Protein AF-A0A5C6M3P4-F1 (afdb_monomer)

Foldseek 3Di:
DDPVVVVVVVVVVVVVVVVPPDQFDDDPPQVVVVVCVVQVPWDADSNRWIRRPPKIWFKWAFPDFDPDDFDWPDADPQGWTATPRLIITHIQDPLEGDALVVDPPVNSVSLLRTAGRPPDPRPVPRAYAPNSPVRCPPPPHHHDDDVDPDVVNVVVVVVVVVCVVWPKAWAWDADPLQRDIAIEIEGDDDDDDDDDPDFDWDADDDDDDDDHDYDPDPPPDAWDWDAPFQQQWIKTFHPVQDPPPDSPDHDDDDDRDYGYTTITTQDGVVVVVDDFGFPEKDADPVQQWIWTQGQVQRWIWIAGRPVRHTPDIGHDPPVQHQWYFDDPDPPDDDDRDTDRPPPPPD

Mean predicted aligned error: 19.41 Å

Secondary structure (DSSP, 8-state):
--HHHHHHHHHHHHHHHHT---------HHHHHHHHHH-TT-EE-TTSPEEETTEEEEEEEESS--SS---EEEE-TTS-EEETTS-EEEE-BTTBPPPGGGS-HHHHHHHHTEEE-TT--PPTT-EEEGGGHHHHTTS-PEEE------HHHHHHHHHHHHHHS--EEEEEEEETTTTEEEEEEEE---S---S--------------S-BPP-----SSS-EEEEEGGGTEEEEE-TTTS----TTS---S-----EEPP-EEEEEGGGGT--S-EEEEEE-TTSSEEEEEETTTTEEEEEETTT--EEEEEEPPGGGTTEEEE---SS-----EEEEGGG---

Structure (mmCIF, N/CA/C/O backbone):
data_AF-A0A5C6M3P4-F1
#
_entry.id   AF-A0A5C6M3P4-F1
#
loop_
_atom_site.group_PDB
_atom_site.id
_atom_site.type_symbol
_atom_site.label_atom_id
_atom_site.label_alt_id
_atom_site.label_comp_id
_atom_site.label_asym_id
_atom_site.label_entity_id
_atom_site.label_seq_id
_atom_site.pdbx_PDB_ins_code
_atom_site.Cartn_x
_atom_site.Cartn_y
_atom_site.Cartn_z
_atom_site.occupancy
_atom_site.B_iso_or_equiv
_atom_site.auth_seq_id
_atom_site.auth_comp_id
_atom_site.auth_asym_id
_atom_site.auth_atom_id
_atom_site.pdbx_PDB_model_num
ATOM 1 N N . MET A 1 1 ? 10.748 25.931 -64.427 1.00 63.31 1 MET A N 1
ATOM 2 C CA . MET A 1 1 ? 11.176 24.718 -63.691 1.00 63.31 1 MET A CA 1
ATOM 3 C C . MET A 1 1 ? 10.213 23.585 -64.039 1.00 63.31 1 MET A C 1
ATOM 5 O O . MET A 1 1 ? 9.013 23.816 -63.977 1.00 63.31 1 MET A O 1
ATOM 9 N N . LYS A 1 2 ? 10.687 22.420 -64.508 1.00 86.62 2 LYS A N 1
ATOM 10 C CA . LYS A 1 2 ? 9.783 21.350 -64.974 1.00 86.62 2 LYS A CA 1
ATOM 11 C C . LYS A 1 2 ? 9.086 20.672 -63.774 1.00 86.62 2 LYS A C 1
ATOM 13 O O . LYS A 1 2 ? 9.754 20.413 -62.775 1.00 86.62 2 LYS A O 1
ATOM 18 N N . PRO A 1 3 ? 7.787 20.334 -63.862 1.00 82.69 3 PRO A N 1
ATOM 19 C CA . PRO A 1 3 ? 7.001 19.821 -62.731 1.00 82.69 3 PRO A CA 1
ATOM 20 C C . PRO A 1 3 ? 7.521 18.498 -62.140 1.00 82.69 3 PRO A C 1
ATOM 22 O O . PRO A 1 3 ? 7.290 18.217 -60.966 1.00 82.69 3 PRO A O 1
ATOM 25 N N . TRP A 1 4 ? 8.273 17.702 -62.908 1.00 90.19 4 TRP A N 1
ATOM 26 C CA . TRP A 1 4 ? 8.892 16.469 -62.409 1.00 90.19 4 TRP A CA 1
ATOM 27 C C . TRP A 1 4 ? 10.025 16.725 -61.400 1.00 90.19 4 TRP A C 1
ATOM 29 O O . TRP A 1 4 ? 10.209 15.933 -60.480 1.00 90.19 4 TRP A O 1
ATOM 39 N N . PHE A 1 5 ? 10.729 17.855 -61.510 1.00 91.50 5 PHE A N 1
ATOM 40 C CA . PHE A 1 5 ? 11.826 18.206 -60.606 1.00 91.50 5 PHE A CA 1
ATOM 41 C C . PHE A 1 5 ? 11.317 18.542 -59.196 1.00 91.50 5 PHE A C 1
ATOM 43 O O . PHE A 1 5 ? 11.889 18.099 -58.205 1.00 91.50 5 PHE A O 1
ATOM 50 N N . LEU A 1 6 ? 10.184 19.250 -59.099 1.00 89.62 6 LEU A N 1
ATOM 51 C CA . LEU A 1 6 ? 9.560 19.590 -57.815 1.00 89.62 6 LEU A CA 1
ATOM 52 C C . LEU A 1 6 ? 9.063 18.340 -57.071 1.00 89.62 6 LEU A C 1
ATOM 54 O O . LEU A 1 6 ? 9.226 18.237 -55.858 1.00 89.62 6 LEU A O 1
ATOM 58 N N . ARG A 1 7 ? 8.504 17.364 -57.799 1.00 87.75 7 ARG A N 1
ATOM 59 C CA . ARG A 1 7 ? 8.062 16.081 -57.226 1.00 87.75 7 ARG A CA 1
ATOM 60 C C . ARG A 1 7 ? 9.235 15.253 -56.707 1.00 87.75 7 ARG A C 1
ATOM 62 O O . ARG A 1 7 ? 9.137 14.682 -55.628 1.00 87.75 7 ARG A O 1
ATOM 69 N N . PHE A 1 8 ? 10.347 15.231 -57.439 1.00 90.12 8 PHE A N 1
ATOM 70 C CA . PHE A 1 8 ? 11.562 14.538 -57.012 1.00 90.12 8 PHE A CA 1
ATOM 71 C C . PHE A 1 8 ? 12.175 15.178 -55.754 1.00 90.12 8 PHE A C 1
ATOM 73 O O . PHE A 1 8 ? 12.538 14.471 -54.816 1.00 90.12 8 PHE A O 1
ATOM 80 N N . LEU A 1 9 ? 12.202 16.514 -55.686 1.00 89.25 9 LEU A N 1
ATOM 81 C CA . LEU A 1 9 ? 12.673 17.253 -54.511 1.00 89.25 9 LEU A CA 1
ATOM 82 C C . LEU A 1 9 ? 11.799 16.986 -53.269 1.00 89.25 9 LEU A C 1
ATOM 84 O O . LEU A 1 9 ? 12.328 16.743 -52.185 1.00 89.25 9 LEU A O 1
ATOM 88 N N . LEU A 1 10 ? 10.470 16.977 -53.430 1.00 88.12 10 LEU A N 1
ATOM 89 C CA . LEU A 1 10 ? 9.523 16.639 -52.360 1.00 88.12 10 LEU A CA 1
ATOM 90 C C . LEU A 1 10 ? 9.702 15.201 -51.865 1.00 88.12 10 LEU A C 1
ATOM 92 O O . LEU A 1 10 ? 9.665 14.966 -50.661 1.00 88.12 10 LEU A O 1
ATOM 96 N N . LEU A 1 11 ? 9.955 14.250 -52.767 1.00 86.44 11 LEU A N 1
ATOM 97 C CA . LEU A 1 11 ? 10.193 12.857 -52.396 1.00 86.44 11 LEU A CA 1
ATOM 98 C C . LEU A 1 11 ? 11.468 12.717 -51.547 1.00 86.44 11 LEU A C 1
ATOM 100 O O . LEU A 1 11 ? 11.441 12.071 -50.505 1.00 86.44 11 LEU A O 1
ATOM 104 N N . ILE A 1 12 ? 12.561 13.388 -51.930 1.00 82.75 12 ILE A N 1
ATOM 105 C CA . ILE A 1 12 ? 13.809 13.408 -51.145 1.00 82.75 12 ILE A CA 1
ATOM 106 C C . ILE A 1 12 ? 13.592 14.050 -49.766 1.00 82.75 12 ILE A C 1
ATOM 108 O O . ILE A 1 12 ? 14.126 13.555 -48.774 1.00 82.75 12 ILE A O 1
ATOM 112 N N . LEU A 1 13 ? 12.792 15.118 -49.679 1.00 81.56 13 LEU A N 1
ATOM 113 C CA . LEU A 1 13 ? 12.436 15.759 -48.407 1.00 81.56 13 LEU A CA 1
ATOM 114 C C . LEU A 1 13 ? 11.620 14.832 -47.498 1.00 81.56 13 LEU A C 1
ATOM 116 O O . LEU A 1 13 ? 11.929 14.736 -46.313 1.00 81.56 13 LEU A O 1
ATOM 120 N N . VAL A 1 14 ? 10.646 14.096 -48.045 1.00 79.38 14 VAL A N 1
ATOM 121 C CA . VAL A 1 14 ? 9.875 13.092 -47.292 1.00 79.38 14 VAL A CA 1
ATOM 122 C C . VAL A 1 14 ? 10.784 11.960 -46.805 1.00 79.38 14 VAL A C 1
ATOM 124 O O . VAL A 1 14 ? 10.703 11.583 -45.639 1.00 79.38 14 VAL A O 1
ATOM 127 N N . PHE A 1 15 ? 11.715 11.476 -47.634 1.00 71.31 15 PHE A N 1
ATOM 128 C CA . PHE A 1 15 ? 12.683 10.454 -47.220 1.00 71.31 15 PHE A CA 1
ATOM 129 C C . PHE A 1 15 ? 13.669 10.956 -46.154 1.00 71.31 15 PHE A C 1
ATOM 131 O O . PHE A 1 15 ? 14.000 10.203 -45.240 1.00 71.31 15 PHE A O 1
ATOM 138 N N . LYS A 1 16 ? 14.106 12.223 -46.208 1.00 69.75 16 LYS A N 1
ATOM 139 C CA . LYS A 1 16 ? 14.951 12.807 -45.153 1.00 69.75 16 LYS A 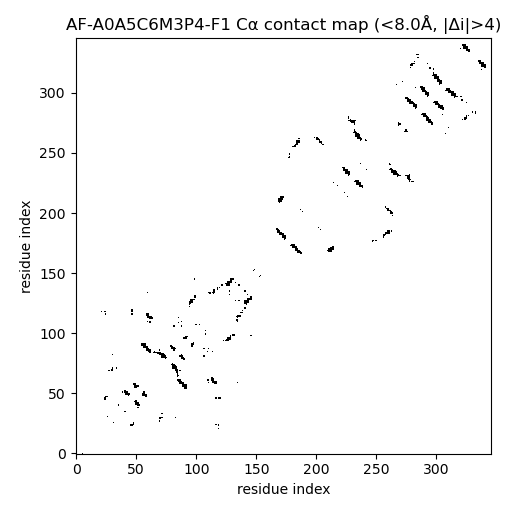CA 1
ATOM 140 C C . LYS A 1 16 ? 14.191 13.045 -43.845 1.00 69.75 16 LYS A C 1
ATOM 142 O O . LYS A 1 16 ? 14.776 12.839 -42.788 1.00 69.75 16 LYS A O 1
ATOM 147 N N . PHE A 1 17 ? 12.905 13.399 -43.898 1.00 60.75 17 PHE A N 1
ATOM 148 C CA . PHE A 1 17 ? 12.067 13.530 -42.698 1.00 60.75 17 PHE A CA 1
ATOM 149 C C . PHE A 1 17 ? 11.679 12.173 -42.088 1.00 60.75 17 PHE A C 1
ATOM 151 O O . PHE A 1 17 ? 11.624 12.051 -40.869 1.00 60.75 17 PHE A O 1
ATOM 158 N N . GLN A 1 18 ? 11.490 11.127 -42.900 1.00 57.59 18 GLN A N 1
ATOM 159 C CA . GLN A 1 18 ? 11.257 9.758 -42.413 1.00 57.59 18 GLN A CA 1
ATOM 160 C C . GLN A 1 18 ? 12.534 9.060 -41.916 1.00 57.59 18 GLN A C 1
ATOM 162 O O . GLN A 1 18 ? 12.458 8.078 -41.180 1.00 57.59 18 GLN A O 1
ATOM 167 N N . ALA A 1 19 ? 13.714 9.572 -42.278 1.00 51.81 19 ALA A N 1
ATOM 168 C CA . ALA A 1 19 ? 14.998 9.104 -41.762 1.00 51.81 19 ALA A CA 1
ATOM 169 C C . ALA A 1 19 ? 15.358 9.683 -40.382 1.00 51.81 19 ALA A C 1
ATOM 171 O O . ALA A 1 19 ? 16.437 9.374 -39.876 1.00 51.81 19 ALA A O 1
ATOM 172 N N . CYS A 1 20 ? 14.458 10.437 -39.735 1.00 50.09 20 CYS A N 1
ATOM 173 C CA . CYS A 1 20 ? 14.496 10.667 -38.289 1.00 50.09 20 CYS A CA 1
ATOM 174 C C . CYS A 1 20 ? 14.139 9.350 -37.572 1.00 50.09 20 CYS A C 1
ATOM 176 O O . CYS A 1 20 ? 13.102 9.205 -36.930 1.00 50.09 20 CYS A O 1
ATOM 178 N N . ARG A 1 21 ? 14.972 8.332 -37.805 1.00 53.72 21 ARG A N 1
ATOM 179 C CA . ARG A 1 21 ? 14.894 7.022 -37.179 1.00 53.72 21 ARG A CA 1
ATOM 180 C C . ARG A 1 21 ? 15.083 7.231 -35.686 1.00 53.72 21 ARG A C 1
ATOM 182 O O . ARG A 1 21 ? 15.954 8.004 -35.293 1.00 53.72 21 ARG A O 1
ATOM 189 N N . ALA A 1 22 ? 14.270 6.539 -34.894 1.00 57.72 22 ALA A N 1
ATOM 190 C CA . ALA A 1 22 ? 14.468 6.422 -33.460 1.00 57.72 22 ALA A CA 1
ATOM 191 C C . ALA A 1 22 ? 15.945 6.097 -33.206 1.00 57.72 22 ALA A C 1
ATOM 193 O O . ALA A 1 22 ? 16.448 5.064 -33.661 1.00 57.72 22 ALA A O 1
ATOM 194 N N . LEU A 1 23 ? 16.663 7.046 -32.606 1.00 63.53 23 LEU A N 1
ATOM 195 C CA . LEU A 1 23 ? 18.046 6.823 -32.223 1.00 63.53 23 LEU A CA 1
ATOM 196 C C . LEU A 1 23 ? 18.025 5.736 -31.143 1.00 63.53 23 LEU A C 1
ATOM 198 O O . LEU A 1 23 ? 17.165 5.788 -30.262 1.00 63.53 23 LEU A O 1
ATOM 202 N N . PRO A 1 24 ? 18.908 4.728 -31.227 1.00 71.38 24 PRO A N 1
ATOM 203 C CA . PRO A 1 24 ? 18.994 3.710 -30.192 1.00 71.38 24 PRO A CA 1
ATOM 204 C C . PRO A 1 24 ? 19.219 4.382 -28.839 1.00 71.38 24 PRO A C 1
ATOM 206 O O . PRO A 1 24 ? 19.909 5.401 -28.757 1.00 71.38 24 PRO A O 1
ATOM 209 N N . LEU A 1 25 ? 18.627 3.819 -27.787 1.00 81.81 25 LEU A N 1
ATOM 210 C CA . LEU A 1 25 ? 18.804 4.348 -26.444 1.00 81.81 25 LEU A CA 1
ATOM 211 C C . LEU A 1 25 ? 20.284 4.250 -26.067 1.00 81.81 25 LEU A C 1
ATOM 213 O O . LEU A 1 25 ? 20.821 3.160 -25.862 1.00 81.81 25 LEU A O 1
ATOM 217 N N . GLU A 1 26 ? 20.938 5.396 -25.939 1.00 88.31 26 GLU A N 1
ATOM 218 C CA . GLU A 1 26 ? 22.318 5.452 -25.485 1.00 88.31 26 GLU A CA 1
ATOM 219 C C . GLU A 1 26 ? 22.347 5.339 -23.956 1.00 88.31 26 GLU A C 1
ATOM 221 O O . GLU A 1 26 ? 22.126 6.308 -23.229 1.00 88.31 26 GLU A O 1
ATOM 226 N N . VAL A 1 27 ? 22.566 4.120 -23.449 1.00 93.56 27 VAL A N 1
ATOM 227 C CA . VAL A 1 27 ? 22.750 3.896 -22.009 1.00 93.56 27 VAL A CA 1
ATOM 228 C C . VAL A 1 27 ? 24.040 4.598 -21.569 1.00 93.56 27 VAL A C 1
ATOM 230 O O . VAL A 1 27 ? 25.094 4.289 -22.135 1.00 93.56 27 VAL A O 1
ATOM 233 N N . PRO A 1 28 ? 24.013 5.476 -20.547 1.00 95.56 28 PRO A N 1
ATOM 234 C CA . PRO A 1 28 ? 25.213 6.148 -20.058 1.00 95.56 28 PRO A CA 1
ATOM 235 C C . PRO A 1 28 ? 26.344 5.162 -19.738 1.00 95.56 28 PRO A C 1
ATOM 237 O O . PRO A 1 28 ? 26.119 4.140 -19.084 1.00 95.56 28 PRO A O 1
ATOM 240 N N . GLN A 1 29 ? 27.570 5.473 -20.169 1.00 95.44 29 GLN A N 1
ATOM 241 C CA . GLN A 1 29 ? 28.726 4.574 -20.025 1.00 95.44 29 GLN A CA 1
ATOM 242 C C . GLN A 1 29 ? 28.985 4.173 -18.566 1.00 95.44 29 GLN A C 1
ATOM 244 O O . GLN A 1 29 ? 29.313 3.019 -18.291 1.00 95.44 29 GLN A O 1
ATOM 249 N N . ASP A 1 30 ? 28.764 5.091 -17.623 1.00 96.38 30 ASP A N 1
ATOM 250 C CA . ASP A 1 30 ? 28.927 4.820 -16.193 1.00 96.38 30 ASP A CA 1
ATOM 251 C C . ASP A 1 30 ? 27.920 3.789 -15.672 1.00 96.38 30 ASP A C 1
ATOM 253 O O . ASP A 1 30 ? 28.288 2.932 -14.864 1.00 96.38 30 ASP A O 1
ATOM 257 N N . ILE A 1 31 ? 26.676 3.821 -16.169 1.00 96.94 31 ILE A N 1
ATOM 258 C CA . ILE A 1 31 ? 25.656 2.808 -15.860 1.00 96.94 31 ILE A CA 1
ATOM 259 C C . ILE A 1 31 ? 26.088 1.461 -16.436 1.00 96.94 31 ILE A C 1
ATOM 261 O O . ILE A 1 31 ? 26.077 0.459 -15.720 1.00 96.94 31 ILE A O 1
ATOM 265 N N . GLN A 1 32 ? 26.521 1.429 -17.704 1.00 96.75 32 GLN A N 1
ATOM 266 C CA . GLN A 1 32 ? 26.980 0.191 -18.341 1.00 96.75 32 GLN A CA 1
ATOM 267 C C . GLN A 1 32 ? 28.135 -0.440 -17.559 1.00 96.75 32 GLN A C 1
ATOM 269 O O . GLN A 1 32 ? 28.097 -1.630 -17.254 1.00 96.75 32 GLN A O 1
ATOM 274 N N . LYS A 1 33 ? 29.134 0.362 -17.174 1.00 96.81 33 LYS A N 1
ATOM 275 C CA . LYS A 1 33 ? 30.293 -0.090 -16.399 1.00 96.81 33 LYS A CA 1
ATOM 276 C C . LYS A 1 33 ? 29.882 -0.682 -15.049 1.00 96.81 33 LYS A C 1
ATOM 278 O O . LYS A 1 33 ? 30.373 -1.746 -14.682 1.00 96.81 33 LYS A O 1
ATOM 283 N N . GLN A 1 34 ? 28.979 -0.023 -14.322 1.00 96.50 34 GLN A N 1
ATOM 284 C CA . GLN A 1 34 ? 28.511 -0.481 -13.008 1.00 96.50 34 GLN A CA 1
ATOM 285 C C . GLN A 1 34 ? 27.685 -1.774 -13.100 1.00 96.50 34 GLN A C 1
ATOM 287 O O . GLN A 1 34 ? 27.878 -2.696 -12.301 1.00 96.50 34 GLN A O 1
ATOM 292 N N . LEU A 1 35 ? 26.811 -1.883 -14.102 1.00 97.12 35 LEU A N 1
ATOM 293 C CA . LEU A 1 35 ? 26.010 -3.086 -14.325 1.00 97.12 35 LEU A CA 1
ATOM 294 C C . LEU A 1 35 ? 26.861 -4.265 -14.809 1.00 97.12 35 LEU A C 1
ATOM 296 O O . LEU A 1 35 ? 26.700 -5.371 -14.301 1.00 97.12 35 LEU A O 1
ATOM 300 N N . LEU A 1 36 ? 27.814 -4.044 -15.720 1.00 96.88 36 LEU A N 1
ATOM 301 C CA . LEU A 1 36 ? 28.738 -5.087 -16.182 1.00 96.88 36 LEU A CA 1
ATOM 302 C C . LEU A 1 36 ? 29.729 -5.518 -15.095 1.00 96.88 36 LEU A C 1
ATOM 304 O O . LEU A 1 36 ? 30.140 -6.673 -15.080 1.00 96.88 36 LEU A O 1
ATOM 308 N N . ALA A 1 37 ? 30.070 -4.643 -14.144 1.00 96.19 37 ALA A N 1
ATOM 309 C CA . ALA A 1 37 ? 30.828 -5.047 -12.959 1.00 96.19 37 ALA A CA 1
ATOM 310 C C . ALA A 1 37 ? 30.027 -6.022 -12.075 1.00 96.19 37 ALA A C 1
ATOM 312 O O . ALA A 1 37 ? 30.597 -6.972 -11.542 1.00 96.19 37 ALA A O 1
ATOM 313 N N . SER A 1 38 ? 28.706 -5.825 -11.961 1.00 95.62 38 SER A N 1
ATOM 314 C CA . SER A 1 38 ? 27.812 -6.762 -11.261 1.00 95.62 38 SER A CA 1
ATOM 315 C C . SER A 1 38 ? 27.536 -8.035 -12.072 1.00 95.62 38 SER A C 1
ATOM 317 O O . SER A 1 38 ? 27.383 -9.106 -11.489 1.00 95.62 38 SER A O 1
ATOM 319 N N . TYR A 1 39 ? 27.507 -7.936 -13.405 1.00 96.69 39 TYR A N 1
ATOM 320 C CA . TYR A 1 39 ? 27.226 -9.045 -14.319 1.00 96.69 39 TYR A CA 1
ATOM 321 C C . TYR A 1 39 ? 28.244 -9.111 -15.472 1.00 96.69 39 TYR A C 1
ATOM 323 O O . TYR A 1 39 ? 27.928 -8.725 -16.600 1.00 96.69 39 TYR A O 1
ATOM 331 N N . PRO A 1 40 ? 29.449 -9.673 -15.250 1.00 96.19 40 PRO A N 1
ATOM 332 C CA . PRO A 1 40 ? 30.539 -9.629 -16.236 1.00 96.19 40 PRO A CA 1
ATOM 333 C C . PRO A 1 40 ? 30.245 -10.315 -17.576 1.00 96.19 40 PRO A C 1
ATOM 335 O O . PRO A 1 40 ? 30.889 -10.027 -18.579 1.00 96.19 40 PRO A O 1
ATOM 338 N N . LYS A 1 41 ? 29.288 -11.251 -17.601 1.00 96.62 41 LYS A N 1
ATOM 339 C CA . LYS A 1 41 ? 28.874 -11.984 -18.811 1.00 96.62 41 LYS A CA 1
ATOM 340 C C . LYS A 1 41 ? 27.638 -11.389 -19.491 1.00 96.62 41 LYS A C 1
ATOM 342 O O . LYS A 1 41 ? 27.179 -11.943 -20.490 1.00 96.62 41 LYS A O 1
ATOM 347 N N . ALA A 1 42 ? 27.069 -10.327 -18.930 1.00 97.25 42 ALA A N 1
ATOM 348 C CA . ALA A 1 42 ? 25.857 -9.731 -19.457 1.00 97.25 42 ALA A CA 1
ATOM 349 C C . ALA A 1 42 ? 26.118 -8.952 -20.747 1.00 97.25 42 ALA A C 1
ATOM 351 O O . ALA A 1 42 ? 27.243 -8.549 -21.045 1.00 97.25 42 ALA A O 1
ATOM 352 N N . LYS A 1 43 ? 25.058 -8.752 -21.529 1.00 97.12 43 LYS A N 1
ATOM 353 C CA . LYS A 1 43 ? 25.106 -7.995 -22.784 1.00 97.12 43 LYS A CA 1
ATOM 354 C C . LYS A 1 43 ? 23.956 -7.004 -22.832 1.00 97.12 43 LYS A C 1
ATOM 356 O O . LYS A 1 43 ? 22.835 -7.356 -22.478 1.00 97.12 43 LYS A O 1
ATOM 361 N N . PHE A 1 44 ? 24.227 -5.792 -23.302 1.00 96.44 44 PHE A N 1
ATOM 362 C CA . PHE A 1 44 ? 23.179 -4.818 -23.582 1.00 96.44 44 PHE A CA 1
ATOM 363 C C . PHE A 1 44 ? 22.559 -5.072 -24.953 1.00 96.44 44 PHE A C 1
ATOM 365 O O . PHE A 1 44 ? 23.254 -5.340 -25.936 1.00 96.44 44 PHE A O 1
ATOM 372 N N . ARG A 1 45 ? 21.235 -4.979 -25.008 1.00 94.38 45 ARG A N 1
ATOM 373 C CA . ARG A 1 45 ? 20.450 -4.938 -26.238 1.00 94.38 45 ARG A CA 1
ATOM 374 C C . ARG A 1 45 ? 20.338 -3.485 -26.725 1.00 94.38 45 ARG A C 1
ATOM 376 O O . ARG A 1 45 ? 20.612 -2.550 -25.977 1.00 94.38 45 ARG A O 1
ATOM 383 N N . MET A 1 46 ? 19.933 -3.288 -27.980 1.00 90.88 46 MET A N 1
ATOM 384 C CA . MET A 1 46 ? 19.851 -1.961 -28.622 1.00 90.88 46 MET A CA 1
ATOM 385 C C . MET A 1 46 ? 18.876 -0.982 -27.945 1.00 90.88 46 MET A C 1
ATOM 387 O O . MET A 1 46 ? 18.988 0.224 -28.131 1.00 90.88 46 MET A O 1
ATOM 391 N N . ASP A 1 47 ? 17.922 -1.496 -27.175 1.00 92.75 47 ASP A N 1
ATOM 392 C CA . ASP A 1 47 ? 16.953 -0.736 -26.384 1.00 92.75 47 ASP A CA 1
ATOM 393 C C . ASP A 1 47 ? 17.379 -0.586 -24.911 1.00 92.75 47 ASP A C 1
ATOM 395 O O . ASP A 1 47 ? 16.564 -0.286 -24.045 1.00 92.75 47 ASP A O 1
ATOM 399 N N . GLY A 1 48 ? 18.655 -0.834 -24.604 1.00 95.00 48 GLY A N 1
ATOM 400 C CA . GLY A 1 48 ? 19.226 -0.681 -23.266 1.00 95.00 48 GLY A CA 1
ATOM 401 C C . GLY A 1 48 ? 18.893 -1.802 -22.281 1.00 95.00 48 GLY A C 1
ATOM 402 O O . GLY A 1 48 ? 19.349 -1.758 -21.143 1.00 95.00 48 GLY A O 1
ATOM 403 N N . VAL A 1 49 ? 18.140 -2.828 -22.689 1.00 96.81 49 VAL A N 1
ATOM 404 C CA . VAL A 1 49 ? 17.869 -4.008 -21.852 1.00 96.81 49 VAL A CA 1
ATOM 405 C C . VAL A 1 49 ? 19.155 -4.781 -21.601 1.00 96.81 49 VAL A C 1
ATOM 407 O O . VAL A 1 49 ? 19.897 -5.084 -22.536 1.00 96.81 49 VAL A O 1
ATOM 410 N N . LEU A 1 50 ? 19.400 -5.143 -20.345 1.00 97.50 50 LEU A N 1
ATOM 411 C CA . LEU A 1 50 ? 20.532 -5.968 -19.952 1.00 97.50 50 LEU A CA 1
ATOM 412 C C . LEU A 1 50 ? 20.119 -7.445 -19.934 1.00 97.50 50 LEU A C 1
ATOM 414 O O . LEU A 1 50 ? 19.189 -7.841 -19.233 1.00 97.50 50 LEU A O 1
ATOM 418 N N . ILE A 1 51 ? 20.824 -8.265 -20.708 1.00 97.31 51 ILE A N 1
ATOM 419 C CA . ILE A 1 51 ? 20.606 -9.709 -20.809 1.00 97.31 51 ILE A CA 1
ATOM 420 C C . ILE A 1 51 ? 21.621 -10.415 -19.912 1.00 97.31 51 ILE A C 1
ATOM 422 O O . ILE A 1 51 ? 22.828 -10.303 -20.142 1.00 97.31 51 ILE A O 1
ATOM 426 N N . VAL A 1 52 ? 21.140 -11.160 -18.916 1.00 96.62 52 VAL A N 1
ATOM 427 C CA . VAL A 1 52 ? 21.955 -11.895 -17.937 1.00 96.62 52 VAL A CA 1
ATOM 428 C C . VAL A 1 52 ? 21.570 -13.376 -17.973 1.00 96.62 52 VAL A C 1
ATOM 430 O O . VAL A 1 52 ? 20.668 -13.818 -17.263 1.00 96.62 52 VAL A O 1
ATOM 433 N N . GLY A 1 53 ? 22.241 -14.162 -18.821 1.00 94.38 53 GLY A N 1
ATOM 434 C CA . GLY A 1 53 ? 21.808 -15.537 -19.100 1.00 94.38 53 GLY A CA 1
ATOM 435 C C . GLY A 1 53 ? 20.406 -15.532 -19.716 1.00 94.38 53 GLY A C 1
ATOM 436 O O . GLY A 1 53 ? 20.194 -14.851 -20.716 1.00 94.38 53 GLY A O 1
ATOM 437 N N . ASP A 1 54 ? 19.460 -16.223 -19.080 1.00 92.94 54 ASP A N 1
ATOM 438 C CA . ASP A 1 54 ? 18.048 -16.258 -19.496 1.00 92.94 54 ASP A CA 1
ATOM 439 C C . ASP A 1 54 ? 17.193 -15.143 -18.865 1.00 92.94 54 ASP A C 1
ATOM 441 O O . ASP A 1 54 ? 15.996 -15.039 -19.132 1.00 92.94 54 ASP A O 1
ATOM 445 N N . LYS A 1 55 ? 17.785 -14.298 -18.010 1.00 94.88 55 LYS A N 1
ATOM 446 C CA . LYS A 1 55 ? 17.088 -13.179 -17.367 1.00 94.88 55 LYS A CA 1
ATOM 447 C C . LYS A 1 55 ? 17.205 -11.907 -18.205 1.00 94.88 55 LYS A C 1
ATOM 449 O O . LYS A 1 55 ? 18.271 -11.589 -18.738 1.00 94.88 55 LYS A O 1
ATOM 454 N N . LEU A 1 56 ? 16.122 -11.135 -18.235 1.00 96.88 56 LEU A N 1
ATOM 455 C CA . LEU A 1 56 ? 16.099 -9.775 -18.770 1.00 96.88 56 LEU A CA 1
ATOM 456 C C . LEU A 1 56 ? 15.995 -8.784 -17.615 1.00 96.88 56 LEU A C 1
ATOM 458 O O . LEU A 1 56 ? 15.142 -8.944 -16.746 1.00 96.88 56 LEU A O 1
ATOM 462 N N . ILE A 1 57 ? 16.829 -7.751 -17.628 1.00 97.56 57 ILE A N 1
ATOM 463 C CA . ILE A 1 57 ? 16.756 -6.626 -16.698 1.00 97.56 57 ILE A CA 1
ATOM 464 C C . ILE A 1 57 ? 16.482 -5.380 -17.532 1.00 97.56 57 ILE A C 1
ATOM 466 O O . ILE A 1 57 ? 17.286 -5.009 -18.391 1.00 97.56 57 ILE A O 1
ATOM 470 N N . ILE A 1 58 ? 15.317 -4.772 -17.328 1.00 97.19 58 ILE A N 1
ATOM 471 C CA . ILE A 1 58 ? 14.833 -3.700 -18.197 1.00 97.19 58 ILE A CA 1
ATOM 472 C C . ILE A 1 58 ? 15.117 -2.322 -17.596 1.00 97.19 58 ILE A C 1
ATOM 474 O O . ILE A 1 58 ? 14.983 -2.155 -16.379 1.00 97.19 58 ILE A O 1
ATOM 478 N N . PRO A 1 59 ? 15.482 -1.332 -18.430 1.00 97.31 59 PRO A N 1
ATOM 479 C CA . PRO A 1 59 ? 15.638 0.040 -17.990 1.00 97.31 59 PRO A CA 1
ATOM 480 C C . PRO A 1 59 ? 14.272 0.727 -17.872 1.00 97.31 59 PRO A C 1
ATOM 482 O O . PRO A 1 59 ? 13.457 0.711 -18.798 1.00 97.31 59 PRO A O 1
ATOM 485 N N . ILE A 1 60 ? 14.058 1.397 -16.747 1.00 97.25 60 ILE A N 1
ATOM 486 C CA . ILE A 1 60 ? 13.017 2.401 -16.556 1.00 97.25 60 ILE A CA 1
ATOM 487 C C . ILE A 1 60 ? 13.745 3.744 -16.442 1.00 97.25 60 ILE A C 1
ATOM 489 O O . ILE A 1 60 ? 14.582 3.940 -15.560 1.00 97.25 60 ILE A O 1
ATOM 493 N N . ILE A 1 61 ? 13.467 4.652 -17.373 1.00 96.38 61 ILE A N 1
ATOM 494 C CA . ILE A 1 61 ? 14.176 5.926 -17.529 1.00 96.38 61 ILE A CA 1
ATOM 495 C C . ILE A 1 61 ? 13.311 7.091 -17.045 1.00 96.38 61 ILE A C 1
ATOM 497 O O . ILE A 1 61 ? 12.087 7.043 -17.198 1.00 96.38 61 ILE A O 1
ATOM 501 N N . PRO A 1 62 ? 13.894 8.167 -16.499 1.00 95.88 62 PRO A N 1
ATOM 502 C CA . PRO A 1 62 ? 13.106 9.317 -16.079 1.00 95.88 62 PRO A CA 1
ATOM 503 C C . PRO A 1 62 ? 12.427 9.977 -17.293 1.00 95.88 62 PRO A C 1
ATOM 505 O O . PRO A 1 62 ? 13.006 10.080 -18.375 1.00 95.88 62 PRO A O 1
ATOM 508 N N . LYS A 1 63 ? 11.183 10.446 -17.127 1.00 91.75 63 LYS A N 1
ATOM 509 C CA . LYS A 1 63 ? 10.428 11.151 -18.185 1.00 91.75 63 LYS A CA 1
ATOM 510 C C . LYS A 1 63 ? 11.088 12.472 -18.587 1.00 91.75 63 LYS A C 1
ATOM 512 O O . LYS A 1 63 ? 10.903 12.933 -19.709 1.00 91.75 63 LYS A O 1
ATOM 517 N N . GLN A 1 64 ? 11.830 13.076 -17.663 1.00 91.06 64 GLN A N 1
ATOM 518 C CA . GLN A 1 64 ? 12.631 14.277 -17.866 1.00 91.06 64 GLN A CA 1
ATOM 519 C C . GLN A 1 64 ? 14.071 13.966 -17.469 1.00 91.06 64 GLN A C 1
ATOM 521 O O . GLN A 1 64 ? 14.304 13.396 -16.405 1.00 91.06 64 GLN A O 1
ATOM 526 N N . ALA A 1 65 ? 15.032 14.323 -18.320 1.00 87.38 65 ALA A N 1
ATOM 527 C CA . ALA A 1 65 ? 16.441 14.119 -18.013 1.00 87.38 65 ALA A CA 1
ATOM 528 C C . ALA A 1 65 ? 16.819 14.894 -16.741 1.00 87.38 65 ALA A C 1
ATOM 530 O O . ALA A 1 65 ? 16.553 16.091 -16.634 1.00 87.38 65 ALA A O 1
ATOM 531 N N . LEU A 1 66 ? 17.428 14.201 -15.780 1.00 88.94 66 LEU A N 1
ATOM 532 C CA . LEU A 1 66 ? 17.967 14.815 -14.573 1.00 88.94 66 LEU A CA 1
ATOM 533 C C . LEU A 1 66 ? 19.418 15.223 -14.828 1.00 88.94 66 LEU A C 1
ATOM 535 O O . LEU A 1 66 ? 20.206 14.414 -15.317 1.00 88.94 66 LEU A O 1
ATOM 539 N N . ASP A 1 67 ? 19.777 16.449 -14.450 1.00 90.69 67 ASP A N 1
ATOM 540 C CA . ASP A 1 67 ? 21.148 16.968 -14.532 1.00 90.69 67 ASP A CA 1
ATOM 541 C C . ASP A 1 67 ? 22.009 16.427 -13.377 1.00 90.69 67 ASP A C 1
ATOM 543 O O . ASP A 1 67 ? 22.422 17.135 -12.459 1.00 90.69 67 ASP A O 1
ATOM 547 N N . LYS A 1 68 ? 22.165 15.102 -13.344 1.00 90.56 68 LYS A N 1
ATOM 548 C CA . LYS A 1 68 ? 22.953 14.376 -12.347 1.00 90.56 68 LYS A CA 1
ATOM 549 C C . LYS A 1 68 ? 23.801 13.327 -13.045 1.00 90.56 68 LYS A C 1
ATOM 551 O O . LYS A 1 68 ? 23.338 12.650 -13.963 1.00 90.56 68 LYS A O 1
ATOM 556 N N . ALA A 1 69 ? 25.032 13.156 -12.571 1.00 92.31 69 ALA A N 1
ATOM 557 C CA . ALA A 1 69 ? 25.902 12.094 -13.056 1.00 92.31 69 ALA A CA 1
ATOM 558 C C . ALA A 1 69 ? 25.296 10.702 -12.751 1.00 92.31 69 ALA A C 1
ATOM 560 O O . ALA A 1 69 ? 24.666 10.529 -11.701 1.00 92.31 69 ALA A O 1
ATOM 561 N N . PRO A 1 70 ? 25.478 9.692 -13.622 1.00 92.88 70 PRO A N 1
ATOM 562 C CA . PRO A 1 70 ? 24.942 8.353 -13.404 1.00 92.88 70 PRO A CA 1
ATOM 563 C C . PRO A 1 70 ? 25.775 7.565 -12.375 1.00 92.88 70 PRO A C 1
ATOM 565 O O . PRO A 1 70 ? 26.673 6.798 -12.720 1.00 92.88 70 PRO A O 1
ATOM 568 N N . SER A 1 71 ? 25.474 7.717 -11.087 1.00 95.50 71 SER A N 1
ATOM 569 C CA . SER A 1 71 ? 26.060 6.906 -10.008 1.00 95.50 71 SER A CA 1
ATOM 570 C C . SER A 1 71 ? 25.011 6.011 -9.348 1.00 95.50 71 SER A C 1
ATOM 572 O O . SER A 1 71 ? 23.868 6.427 -9.180 1.00 95.50 71 SER A O 1
ATOM 574 N N . LEU A 1 72 ? 25.364 4.775 -8.991 1.00 96.56 72 LEU A N 1
ATOM 575 C CA . LEU A 1 72 ? 24.480 3.873 -8.249 1.00 96.56 72 LEU A CA 1
ATOM 576 C C . LEU A 1 72 ? 24.190 4.456 -6.856 1.00 96.56 72 LEU A C 1
ATOM 578 O O . LEU A 1 72 ? 25.113 4.666 -6.072 1.00 96.56 72 LEU A O 1
ATOM 582 N N . ILE A 1 73 ? 22.914 4.714 -6.563 1.00 96.12 73 ILE A N 1
ATOM 583 C CA . ILE A 1 73 ? 22.436 5.117 -5.232 1.00 96.12 73 ILE A CA 1
ATOM 584 C C . ILE A 1 73 ? 22.148 3.874 -4.403 1.00 96.12 73 ILE A C 1
ATOM 586 O O . ILE A 1 73 ? 22.572 3.776 -3.256 1.00 96.12 73 ILE A O 1
ATOM 590 N N . GLU A 1 74 ? 21.388 2.945 -4.977 1.00 96.31 74 GLU A N 1
ATOM 591 C CA . GLU A 1 74 ? 20.819 1.832 -4.231 1.00 96.31 74 GLU A CA 1
ATOM 592 C C . GLU A 1 74 ? 20.783 0.578 -5.097 1.00 96.31 74 GLU A C 1
ATOM 594 O O . GLU A 1 74 ? 20.427 0.624 -6.278 1.00 96.31 74 GLU A O 1
ATOM 599 N N . LYS A 1 75 ? 21.154 -0.550 -4.490 1.00 96.69 75 LYS A N 1
ATOM 600 C CA . LYS A 1 75 ? 21.012 -1.888 -5.054 1.00 96.69 75 LYS A CA 1
ATOM 601 C C . LYS A 1 75 ? 20.252 -2.744 -4.051 1.00 96.69 75 LYS A C 1
ATOM 603 O O . LYS A 1 75 ? 20.673 -2.838 -2.902 1.00 96.69 75 LYS A O 1
ATOM 608 N N . THR A 1 76 ? 19.168 -3.373 -4.486 1.00 94.69 76 THR A N 1
ATOM 609 C CA . THR A 1 76 ? 18.402 -4.298 -3.643 1.00 94.69 76 THR A CA 1
ATOM 610 C C . THR A 1 76 ? 18.994 -5.707 -3.719 1.00 94.69 76 THR A C 1
ATOM 612 O O . THR A 1 76 ? 19.618 -6.087 -4.715 1.00 94.69 76 THR A O 1
ATOM 615 N N . ASP A 1 77 ? 18.723 -6.539 -2.709 1.00 89.62 77 ASP A N 1
ATOM 616 C CA . ASP A 1 77 ? 19.062 -7.977 -2.735 1.00 89.62 77 ASP A CA 1
ATOM 617 C C . ASP A 1 77 ? 18.370 -8.730 -3.885 1.00 89.62 77 ASP A C 1
ATOM 619 O O . ASP A 1 77 ? 18.723 -9.858 -4.225 1.00 89.62 77 ASP A O 1
ATOM 623 N N . ARG A 1 78 ? 17.360 -8.097 -4.488 1.00 88.31 78 ARG A N 1
ATOM 624 C CA . ARG A 1 78 ? 16.522 -8.620 -5.567 1.00 88.31 78 ARG A CA 1
ATOM 625 C C . ARG A 1 78 ? 17.005 -8.199 -6.950 1.00 88.31 78 ARG A C 1
ATOM 627 O O . ARG A 1 78 ? 16.289 -8.418 -7.921 1.00 88.31 78 ARG A O 1
ATOM 634 N N . GLU A 1 79 ? 18.216 -7.652 -7.037 1.00 93.31 79 GLU A N 1
ATOM 635 C CA . GLU A 1 79 ? 18.842 -7.244 -8.296 1.00 93.31 79 GLU A CA 1
ATOM 636 C C . GLU A 1 79 ? 18.159 -6.031 -8.959 1.00 93.31 79 GLU A C 1
ATOM 638 O O . GLU A 1 79 ? 18.262 -5.856 -10.172 1.00 93.31 79 GLU A O 1
ATOM 643 N N . ASP A 1 80 ? 17.491 -5.173 -8.177 1.00 96.94 80 ASP A N 1
ATOM 644 C CA . ASP A 1 80 ? 17.048 -3.855 -8.639 1.00 96.94 80 ASP A CA 1
ATOM 645 C C . ASP A 1 80 ? 18.151 -2.818 -8.398 1.00 96.94 80 ASP A C 1
ATOM 647 O O . ASP A 1 80 ? 18.785 -2.805 -7.340 1.00 96.94 80 ASP A O 1
ATOM 651 N N . PHE A 1 81 ? 18.366 -1.924 -9.361 1.00 98.00 81 PHE A N 1
ATOM 652 C CA . PHE A 1 81 ? 19.391 -0.881 -9.299 1.00 98.00 81 PHE A CA 1
ATOM 653 C C . PHE A 1 81 ? 18.754 0.485 -9.522 1.00 98.00 81 PHE A C 1
ATOM 655 O O . PHE A 1 81 ? 18.059 0.673 -10.518 1.00 98.00 81 PHE A O 1
ATOM 662 N N . LEU A 1 82 ? 19.030 1.440 -8.637 1.00 97.88 82 LEU A N 1
ATOM 663 C CA . LEU A 1 82 ? 18.611 2.836 -8.747 1.00 97.88 82 LEU A CA 1
ATOM 664 C C . LEU A 1 82 ? 19.842 3.729 -8.886 1.00 97.88 82 LEU A C 1
ATOM 666 O O . LEU A 1 82 ? 20.736 3.710 -8.040 1.00 97.88 82 LEU A O 1
ATOM 670 N N . PHE A 1 83 ? 19.867 4.547 -9.933 1.00 98.00 83 PHE A N 1
ATOM 671 C CA . PHE A 1 83 ? 20.947 5.484 -10.221 1.00 98.00 83 PHE A CA 1
ATOM 672 C C . PHE A 1 83 ? 20.536 6.932 -9.929 1.00 98.00 83 PHE A C 1
ATOM 674 O O . PHE A 1 83 ? 19.364 7.299 -10.003 1.00 98.00 83 PHE A O 1
ATOM 681 N N . ALA A 1 84 ? 21.515 7.790 -9.640 1.00 96.56 84 ALA A N 1
ATOM 682 C CA . ALA A 1 84 ? 21.314 9.182 -9.241 1.00 96.56 84 ALA A CA 1
ATOM 683 C C . ALA A 1 84 ? 20.700 10.072 -10.313 1.00 96.56 84 ALA A C 1
ATOM 685 O O . ALA A 1 84 ? 20.030 11.053 -9.993 1.00 96.56 84 ALA A O 1
ATOM 686 N N . ASN A 1 85 ? 20.868 9.696 -11.574 1.00 95.81 85 ASN A N 1
ATOM 687 C CA . ASN A 1 85 ? 20.201 10.322 -12.705 1.00 95.81 85 ASN A CA 1
ATOM 688 C C . ASN A 1 85 ? 18.771 9.793 -12.928 1.00 95.81 85 ASN A C 1
ATOM 690 O O . ASN A 1 85 ? 18.176 10.077 -13.963 1.00 95.81 85 ASN A O 1
ATOM 694 N N . GLY A 1 86 ? 18.222 9.020 -11.986 1.00 96.25 86 GLY A N 1
ATOM 695 C CA . GLY A 1 86 ? 16.845 8.537 -12.000 1.00 96.25 86 GLY A CA 1
ATOM 696 C C . GLY A 1 86 ? 16.607 7.279 -12.830 1.00 96.25 86 GLY A C 1
ATOM 697 O O . GLY A 1 86 ? 15.460 6.860 -12.969 1.00 96.25 86 GLY A O 1
ATOM 698 N N . TRP A 1 87 ? 17.659 6.676 -13.389 1.00 97.69 87 TRP A N 1
ATOM 699 C CA . TRP A 1 87 ? 17.543 5.395 -14.078 1.00 97.69 87 TRP A CA 1
ATOM 700 C C . TRP A 1 87 ? 17.309 4.272 -13.076 1.00 97.69 87 TRP A C 1
ATOM 702 O O . TRP A 1 87 ? 17.957 4.212 -12.030 1.00 97.69 87 TRP A O 1
ATOM 712 N N . ILE A 1 88 ? 16.423 3.354 -13.438 1.00 98.06 88 ILE A N 1
ATOM 713 C CA . ILE A 1 88 ? 16.159 2.134 -12.688 1.00 98.06 88 ILE A CA 1
ATOM 714 C C . ILE A 1 88 ? 16.386 0.943 -13.610 1.00 98.06 88 ILE A C 1
ATOM 716 O O . ILE A 1 88 ? 15.939 0.954 -14.753 1.00 98.06 88 ILE A O 1
ATOM 720 N N . TYR A 1 89 ? 17.046 -0.094 -13.112 1.00 98.12 89 TYR A N 1
ATOM 721 C CA . TYR A 1 89 ? 17.100 -1.401 -13.761 1.00 98.12 89 TYR A CA 1
ATOM 722 C C . TYR A 1 89 ? 16.419 -2.417 -12.860 1.00 98.12 89 TYR A C 1
ATOM 724 O O . TYR A 1 89 ? 16.801 -2.551 -11.701 1.00 98.12 89 TYR A O 1
ATOM 732 N N . THR A 1 90 ? 15.415 -3.116 -13.386 1.00 97.62 90 THR A N 1
ATOM 733 C CA . THR A 1 90 ? 14.637 -4.103 -12.624 1.00 97.62 90 THR A CA 1
ATOM 734 C C . THR A 1 90 ? 14.486 -5.401 -13.426 1.00 97.62 90 THR A C 1
ATOM 736 O O . THR A 1 90 ? 14.306 -5.348 -14.652 1.00 9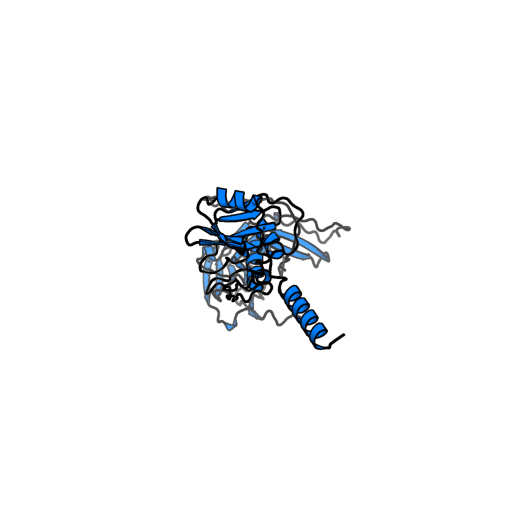7.62 90 THR A O 1
ATOM 739 N N . PRO A 1 91 ? 14.620 -6.580 -12.792 1.00 97.38 91 PRO A N 1
ATOM 740 C CA . PRO A 1 91 ? 14.506 -7.855 -13.480 1.00 97.38 91 PRO A CA 1
ATOM 741 C C . PRO A 1 91 ? 13.057 -8.155 -13.876 1.00 97.38 91 PRO A C 1
ATOM 743 O O . PRO A 1 91 ? 12.109 -7.939 -13.121 1.00 97.38 91 PRO A O 1
ATOM 746 N N . VAL A 1 92 ? 12.895 -8.739 -15.059 1.00 96.12 92 VAL A N 1
ATOM 747 C CA . VAL A 1 92 ? 11.627 -9.313 -15.513 1.00 96.12 92 VAL A CA 1
ATOM 748 C C . VAL A 1 92 ? 11.455 -10.682 -14.868 1.00 96.12 92 VAL A C 1
ATOM 750 O O . VAL A 1 92 ? 12.307 -11.560 -15.006 1.00 96.12 92 VAL A O 1
ATOM 753 N N . ILE A 1 93 ? 10.331 -10.880 -14.183 1.00 93.31 93 ILE A N 1
ATOM 754 C CA . ILE A 1 93 ? 9.992 -12.115 -13.476 1.00 93.31 93 ILE A CA 1
ATOM 755 C C . ILE A 1 93 ? 8.657 -12.613 -14.023 1.00 93.31 93 ILE A C 1
ATOM 757 O O . ILE A 1 93 ? 7.658 -11.901 -13.968 1.00 93.31 93 ILE A O 1
ATOM 761 N N . ASN A 1 94 ? 8.629 -13.843 -14.542 1.00 92.50 94 ASN A N 1
ATOM 762 C CA . ASN A 1 94 ? 7.439 -14.445 -15.161 1.00 92.50 94 ASN A CA 1
ATOM 763 C C . ASN A 1 94 ? 6.836 -13.566 -16.275 1.00 92.50 94 ASN A C 1
ATOM 765 O O . ASN A 1 94 ? 5.632 -13.327 -16.296 1.00 92.50 94 ASN A O 1
ATOM 769 N N . ASN A 1 95 ? 7.684 -13.049 -17.174 1.00 94.12 95 ASN A N 1
ATOM 770 C CA . ASN A 1 95 ? 7.303 -12.124 -18.251 1.00 94.12 95 ASN A CA 1
ATOM 771 C C . ASN A 1 95 ? 6.601 -10.839 -17.768 1.00 94.12 95 ASN A C 1
ATOM 773 O O . ASN A 1 95 ? 5.905 -10.188 -18.537 1.00 94.12 95 ASN A O 1
ATOM 777 N N . SER A 1 96 ? 6.795 -10.438 -16.513 1.00 95.31 96 SER A N 1
ATOM 778 C CA . SER A 1 96 ? 6.213 -9.218 -15.962 1.00 95.31 96 SER A CA 1
ATOM 779 C C . SER A 1 96 ? 7.202 -8.483 -15.065 1.00 95.31 96 SER A C 1
ATOM 781 O O . SER A 1 96 ? 8.188 -9.054 -14.594 1.00 95.31 96 SER A O 1
ATOM 783 N N . LEU A 1 97 ? 6.928 -7.208 -14.801 1.00 95.06 97 LEU A N 1
ATOM 784 C CA . LEU A 1 97 ? 7.484 -6.536 -13.629 1.00 95.06 97 LEU A CA 1
ATOM 785 C C . LEU A 1 97 ? 6.717 -6.926 -12.365 1.00 95.06 97 LEU A C 1
ATOM 787 O O . LEU A 1 97 ? 5.589 -7.427 -12.434 1.00 95.06 97 LEU A O 1
ATOM 791 N N . LYS A 1 98 ? 7.338 -6.695 -11.208 1.00 94.06 98 LYS A N 1
ATOM 792 C CA . LYS A 1 98 ? 6.660 -6.772 -9.911 1.00 94.06 98 LYS A CA 1
ATOM 793 C C . LYS A 1 98 ? 5.745 -5.562 -9.719 1.00 94.06 98 LYS A C 1
ATOM 795 O O . LYS A 1 98 ? 5.918 -4.554 -10.391 1.00 94.06 98 LYS A O 1
ATOM 800 N N . SER A 1 99 ? 4.752 -5.685 -8.840 1.00 91.50 99 SER A N 1
ATOM 801 C CA . SER A 1 99 ? 3.841 -4.585 -8.498 1.00 91.50 99 SER A CA 1
ATOM 802 C C . SER A 1 99 ? 4.589 -3.414 -7.856 1.00 91.50 99 SER A C 1
ATOM 804 O O . SER A 1 99 ? 5.698 -3.574 -7.349 1.00 91.50 99 SER A O 1
ATOM 806 N N . PHE A 1 100 ? 3.975 -2.236 -7.847 1.00 91.44 100 PHE A N 1
ATOM 807 C CA . PHE A 1 100 ? 4.559 -1.009 -7.310 1.00 91.44 100 PHE A CA 1
ATOM 808 C C . PHE A 1 100 ? 4.995 -1.154 -5.838 1.00 91.44 100 PHE A C 1
ATOM 810 O O . PHE A 1 100 ? 6.099 -0.749 -5.477 1.00 91.44 100 PHE A O 1
ATOM 817 N N . ASP A 1 101 ? 4.192 -1.839 -5.017 1.00 87.94 101 ASP A N 1
ATOM 818 C CA . ASP A 1 101 ? 4.468 -2.068 -3.587 1.00 87.94 101 ASP A CA 1
ATOM 819 C C . ASP A 1 101 ? 5.671 -2.977 -3.311 1.00 87.94 101 ASP A C 1
ATOM 821 O O . ASP A 1 101 ? 6.152 -3.060 -2.180 1.00 87.94 101 ASP A O 1
ATOM 825 N N . TYR A 1 102 ? 6.149 -3.701 -4.324 1.00 91.50 102 TYR A N 1
ATOM 826 C CA . TYR A 1 102 ? 7.323 -4.555 -4.187 1.00 91.50 102 TYR A CA 1
ATOM 827 C C . TYR A 1 102 ? 8.608 -3.744 -3.984 1.00 91.50 102 TYR A C 1
ATOM 829 O O . TYR A 1 102 ? 9.559 -4.243 -3.376 1.00 91.50 102 TYR A O 1
ATOM 837 N N . TYR A 1 103 ? 8.641 -2.524 -4.523 1.00 93.56 103 TYR A N 1
ATOM 838 C CA . TYR A 1 103 ? 9.822 -1.675 -4.563 1.00 93.56 103 TYR A CA 1
ATOM 839 C C . TYR A 1 103 ? 9.984 -0.866 -3.265 1.00 93.56 103 TYR A C 1
ATOM 841 O O . TYR A 1 103 ? 8.978 -0.448 -2.690 1.00 93.56 103 TYR A O 1
ATOM 849 N N . PRO A 1 104 ? 11.222 -0.592 -2.806 1.00 93.69 104 PRO A N 1
ATOM 850 C CA . PRO A 1 104 ? 11.476 0.345 -1.708 1.00 93.69 104 PRO A CA 1
ATOM 851 C C . PRO A 1 104 ? 10.954 1.759 -2.007 1.00 93.69 104 PRO A C 1
ATOM 853 O O . PRO A 1 104 ? 10.796 2.144 -3.166 1.00 93.69 104 PRO A O 1
ATOM 856 N N . GLU A 1 105 ? 10.735 2.571 -0.970 1.00 92.56 105 GLU A N 1
ATOM 857 C CA . GLU A 1 105 ? 10.152 3.917 -1.111 1.00 92.56 105 GLU A CA 1
ATOM 858 C C . GLU A 1 105 ? 10.977 4.842 -2.032 1.00 92.56 105 GLU A C 1
ATOM 860 O O . GLU A 1 105 ? 10.423 5.639 -2.794 1.00 92.56 105 GLU A O 1
ATOM 865 N N . SER A 1 106 ? 12.306 4.713 -2.007 1.00 94.69 106 SER A N 1
ATOM 866 C CA . SER A 1 106 ? 13.239 5.418 -2.898 1.00 94.69 106 SER A CA 1
ATOM 867 C C . SER A 1 106 ? 12.965 5.114 -4.376 1.00 94.69 106 SER A C 1
ATOM 869 O O . SER A 1 106 ? 12.840 6.031 -5.190 1.00 94.69 106 SER A O 1
ATOM 871 N N . PHE A 1 107 ? 12.793 3.834 -4.714 1.00 96.62 107 PHE A N 1
ATOM 872 C CA . PHE A 1 107 ? 12.431 3.378 -6.054 1.00 96.62 107 PHE A CA 1
ATOM 873 C C . PHE A 1 107 ? 11.020 3.821 -6.427 1.00 96.62 107 PHE A C 1
ATOM 875 O O . PHE A 1 107 ? 10.827 4.339 -7.521 1.00 96.62 107 PHE A O 1
ATOM 882 N N . GLN A 1 108 ? 10.045 3.673 -5.527 1.00 94.75 108 GLN A N 1
ATOM 883 C CA . GLN A 1 108 ? 8.654 4.066 -5.773 1.00 94.75 108 GLN A CA 1
ATOM 884 C C . GLN A 1 108 ? 8.544 5.534 -6.204 1.00 94.75 108 GLN A C 1
ATOM 886 O O . GLN A 1 108 ? 7.917 5.835 -7.222 1.00 94.75 108 GLN A O 1
ATOM 891 N N . LYS A 1 109 ? 9.217 6.450 -5.491 1.00 93.44 109 LYS A N 1
ATOM 892 C CA . LYS A 1 109 ? 9.264 7.881 -5.844 1.00 93.44 109 LYS A CA 1
ATOM 893 C C . LYS A 1 109 ? 9.805 8.101 -7.256 1.00 93.44 109 LYS A C 1
ATOM 895 O O . LYS A 1 109 ? 9.242 8.890 -8.015 1.00 93.44 109 LYS A O 1
ATOM 900 N N . GLN A 1 110 ? 10.860 7.376 -7.619 1.00 95.56 110 GLN A N 1
ATOM 901 C CA . GLN A 1 110 ? 11.484 7.496 -8.929 1.00 95.56 110 GLN A CA 1
ATOM 902 C C . GLN A 1 110 ? 10.643 6.848 -10.046 1.00 95.56 110 GLN A C 1
ATOM 904 O O . GLN A 1 110 ? 10.523 7.427 -11.127 1.00 95.56 110 GLN A O 1
ATOM 909 N N . ILE A 1 111 ? 9.996 5.705 -9.796 1.00 96.19 111 ILE A N 1
ATOM 910 C CA . ILE A 1 111 ? 9.109 5.001 -10.742 1.00 96.19 111 ILE A CA 1
ATOM 911 C C . ILE A 1 111 ? 7.981 5.921 -11.224 1.00 96.19 111 ILE A C 1
ATOM 913 O O . ILE A 1 111 ? 7.719 5.987 -12.425 1.00 96.19 111 ILE A O 1
ATOM 917 N N . LEU A 1 112 ? 7.362 6.697 -10.326 1.00 92.88 112 LEU A N 1
ATOM 918 C CA . LEU A 1 112 ? 6.275 7.626 -10.677 1.00 92.88 112 LEU A CA 1
ATOM 919 C C . LEU A 1 112 ? 6.697 8.687 -11.713 1.00 92.88 112 LEU A C 1
ATOM 921 O O . LEU A 1 112 ? 5.886 9.141 -12.529 1.00 92.88 112 LEU A O 1
ATOM 925 N N . GLN A 1 113 ? 7.977 9.057 -11.709 1.00 94.50 113 GLN A N 1
ATOM 926 C CA . GLN A 1 113 ? 8.569 10.057 -12.599 1.00 94.50 113 GLN A CA 1
ATOM 927 C C . GLN A 1 113 ? 9.234 9.441 -13.835 1.00 94.50 113 GLN A C 1
ATOM 929 O O . GLN A 1 113 ? 9.852 10.157 -14.625 1.00 94.50 113 GLN A O 1
ATOM 934 N N . SER A 1 114 ? 9.095 8.131 -14.028 1.00 96.50 114 SER A N 1
ATOM 935 C CA . SER A 1 114 ? 9.835 7.373 -15.032 1.00 96.50 114 SER A CA 1
ATOM 936 C C . SER A 1 114 ? 8.906 6.655 -16.017 1.00 96.50 114 SER A C 1
ATOM 938 O O . SER A 1 114 ? 7.681 6.672 -15.883 1.00 96.50 114 SER A O 1
ATOM 940 N N . GLN A 1 115 ? 9.484 6.098 -17.075 1.00 96.31 115 GLN A N 1
ATOM 941 C CA . GLN A 1 115 ? 8.808 5.345 -18.127 1.00 96.31 115 GLN A CA 1
ATOM 942 C C . GLN A 1 115 ? 9.740 4.273 -18.693 1.00 96.31 115 GLN A C 1
ATOM 944 O O . GLN A 1 115 ? 10.962 4.396 -18.620 1.00 96.31 115 GLN A O 1
ATOM 949 N N . ILE A 1 116 ? 9.170 3.237 -19.297 1.00 95.94 116 ILE A N 1
ATOM 950 C CA . ILE A 1 116 ? 9.929 2.335 -20.161 1.00 95.94 116 ILE A CA 1
ATOM 951 C C . ILE A 1 116 ? 10.257 3.084 -21.457 1.00 95.94 116 ILE A C 1
ATOM 953 O O . ILE A 1 116 ? 9.489 3.923 -21.937 1.00 95.94 116 ILE A O 1
ATOM 957 N N .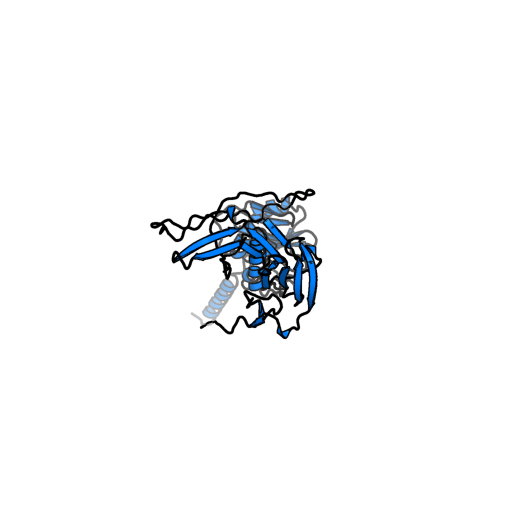 VAL A 1 117 ? 11.433 2.798 -22.001 1.00 91.94 117 VAL A N 1
ATOM 958 C CA . VAL A 1 117 ? 11.944 3.392 -23.241 1.00 91.94 117 VAL A CA 1
ATOM 959 C C . VAL A 1 117 ? 10.994 3.087 -24.406 1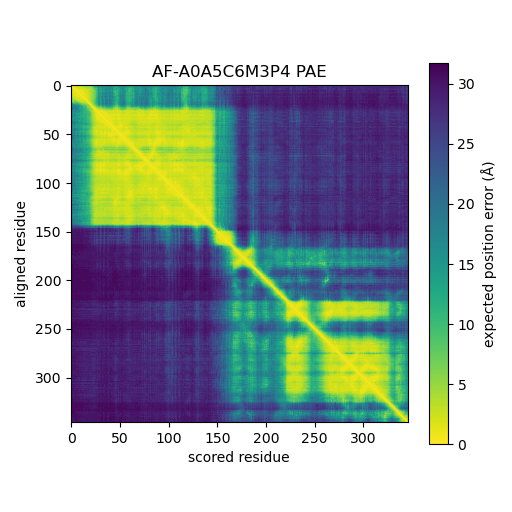.00 91.94 117 VAL A C 1
ATOM 961 O O . VAL A 1 117 ? 10.491 1.972 -24.523 1.00 91.94 117 VAL A O 1
ATOM 964 N N . GLN A 1 118 ? 10.703 4.067 -25.264 1.00 89.56 118 GLN A N 1
ATOM 965 C CA . GLN A 1 118 ? 9.667 3.917 -26.304 1.00 89.56 118 GLN A CA 1
ATOM 966 C C . GLN A 1 118 ? 10.080 2.935 -27.413 1.00 89.56 118 GLN A C 1
ATOM 968 O O . GLN A 1 118 ? 9.237 2.388 -28.119 1.00 89.56 118 GLN A O 1
ATOM 973 N N . GLU A 1 119 ? 11.377 2.678 -27.534 1.00 89.12 119 GLU A N 1
ATOM 974 C CA . GLU A 1 119 ? 11.994 1.733 -28.458 1.00 89.12 119 GLU A CA 1
ATOM 975 C C . GLU A 1 119 ? 12.093 0.313 -27.874 1.00 89.12 119 GLU A C 1
ATOM 977 O O . GLU A 1 119 ? 12.721 -0.559 -28.476 1.00 89.12 119 GLU A O 1
ATOM 982 N N . PHE A 1 120 ? 11.498 0.068 -26.699 1.00 92.56 120 PHE A N 1
ATOM 983 C CA . PHE A 1 120 ? 11.563 -1.221 -26.019 1.00 92.56 120 PHE A CA 1
ATOM 984 C C . PHE A 1 120 ? 10.996 -2.342 -26.894 1.00 92.56 120 PHE A C 1
ATOM 986 O O . PHE A 1 120 ? 9.823 -2.344 -27.277 1.00 92.56 120 PHE A O 1
ATOM 993 N N . ILE A 1 121 ? 11.833 -3.341 -27.172 1.00 92.88 121 ILE A N 1
ATOM 994 C CA . ILE A 1 121 ? 11.433 -4.540 -27.905 1.00 92.88 121 ILE A CA 1
ATOM 995 C C . ILE A 1 121 ? 10.709 -5.456 -26.918 1.00 92.88 121 ILE A C 1
ATOM 997 O O . ILE A 1 121 ? 11.334 -6.250 -26.205 1.00 92.88 121 ILE A O 1
ATOM 1001 N N . ILE A 1 122 ? 9.384 -5.310 -26.872 1.00 92.19 122 ILE A N 1
ATOM 1002 C CA . ILE A 1 122 ? 8.486 -6.020 -25.958 1.00 92.19 122 ILE A CA 1
ATOM 1003 C C . ILE A 1 122 ? 8.641 -7.539 -26.164 1.00 92.19 122 ILE A C 1
ATOM 1005 O O . ILE A 1 122 ? 8.338 -8.037 -27.254 1.00 92.19 122 ILE A O 1
ATOM 1009 N N . PRO A 1 123 ? 9.112 -8.298 -25.154 1.00 92.56 123 PRO A N 1
ATOM 1010 C CA . PRO A 1 123 ? 9.158 -9.753 -25.234 1.00 92.56 123 PRO A CA 1
ATOM 1011 C C . PRO A 1 123 ? 7.763 -10.344 -25.451 1.00 92.56 123 PRO A C 1
ATOM 1013 O O . PRO A 1 123 ? 6.751 -9.762 -25.056 1.00 92.56 123 PRO A O 1
ATOM 1016 N N . LYS A 1 124 ? 7.700 -11.533 -26.055 1.00 91.62 124 LYS A N 1
ATOM 1017 C CA . LYS A 1 124 ? 6.427 -12.239 -26.216 1.00 91.62 124 LYS A CA 1
ATOM 1018 C C . LYS A 1 124 ? 5.786 -12.460 -24.842 1.00 91.62 124 LYS A C 1
ATOM 1020 O O . LYS A 1 124 ? 6.468 -12.853 -23.901 1.00 91.62 124 LYS A O 1
ATOM 1025 N N . ASP A 1 125 ? 4.486 -12.191 -24.754 1.00 92.56 125 ASP A N 1
ATOM 1026 C CA . ASP A 1 125 ? 3.688 -12.326 -23.531 1.00 92.56 125 ASP A CA 1
ATOM 1027 C C . ASP A 1 125 ? 4.153 -11.430 -22.369 1.00 92.56 125 ASP A C 1
ATOM 1029 O O . ASP A 1 125 ? 3.735 -11.641 -21.232 1.00 92.56 125 ASP A O 1
ATOM 1033 N N . PHE A 1 126 ? 4.978 -10.410 -22.645 1.00 95.50 126 PHE A N 1
ATOM 1034 C CA . PHE A 1 126 ? 5.351 -9.429 -21.637 1.00 95.50 126 PHE A CA 1
ATOM 1035 C C . PHE A 1 126 ? 4.137 -8.613 -21.198 1.00 95.50 126 PHE A C 1
ATOM 1037 O O . PHE A 1 126 ? 3.383 -8.085 -22.025 1.00 95.50 126 PHE A O 1
ATOM 1044 N N . SER A 1 127 ? 3.977 -8.475 -19.889 1.00 95.38 127 SER A N 1
ATOM 1045 C CA . SER A 1 127 ? 2.909 -7.692 -19.289 1.00 95.38 127 SER A CA 1
ATOM 1046 C C . SER A 1 127 ? 3.414 -6.745 -18.216 1.00 95.38 127 SER A C 1
ATOM 1048 O O . SER A 1 127 ? 4.478 -6.938 -17.632 1.00 95.38 127 SER A O 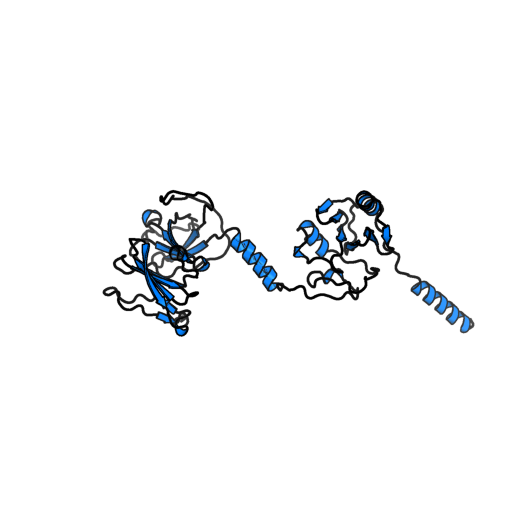1
ATOM 1050 N N . LEU A 1 128 ? 2.609 -5.727 -17.929 1.00 94.94 128 LEU A N 1
ATOM 1051 C CA . LEU A 1 128 ? 2.809 -4.871 -16.771 1.00 94.94 128 LEU A CA 1
ATOM 1052 C C . LEU A 1 128 ? 1.660 -5.028 -15.776 1.00 94.94 128 LEU A C 1
ATOM 1054 O O . LEU A 1 128 ? 0.495 -5.082 -16.186 1.00 94.94 128 LEU A O 1
ATOM 1058 N N . PRO A 1 129 ? 1.965 -5.038 -14.471 1.00 93.88 129 PRO A N 1
ATOM 1059 C CA . PRO A 1 129 ? 0.982 -4.794 -13.429 1.00 93.88 129 PRO A CA 1
ATOM 1060 C C . PRO A 1 129 ? 0.212 -3.489 -13.691 1.00 93.88 129 PRO A C 1
ATOM 1062 O O . PRO A 1 129 ? 0.776 -2.502 -14.169 1.00 93.88 129 PRO A O 1
ATOM 1065 N N . ARG A 1 130 ? -1.096 -3.478 -13.409 1.00 88.38 130 ARG A N 1
ATOM 1066 C CA . ARG A 1 130 ? -1.966 -2.314 -13.663 1.00 88.38 130 ARG A CA 1
ATOM 1067 C C . ARG A 1 130 ? -1.529 -1.057 -12.903 1.00 88.38 130 ARG A C 1
ATOM 1069 O O . ARG A 1 130 ? -1.662 0.042 -13.429 1.00 88.38 130 ARG A O 1
ATOM 1076 N N . ASP A 1 131 ? -1.004 -1.221 -11.699 1.00 89.56 131 ASP A N 1
ATOM 1077 C CA . ASP A 1 131 ? -0.421 -0.165 -10.863 1.00 89.56 131 ASP A CA 1
ATOM 1078 C C . ASP A 1 131 ? 0.881 0.418 -11.442 1.00 89.56 131 ASP A C 1
ATOM 1080 O O . ASP A 1 131 ? 1.255 1.532 -11.094 1.00 89.56 131 ASP A O 1
ATOM 1084 N N . LEU A 1 132 ? 1.527 -0.276 -12.385 1.00 94.44 132 LEU A N 1
ATOM 1085 C CA . LEU A 1 132 ? 2.662 0.217 -13.172 1.00 94.44 132 LEU A CA 1
ATOM 1086 C C . LEU A 1 132 ? 2.278 0.654 -14.592 1.00 94.44 132 LEU A C 1
ATOM 1088 O O . LEU A 1 132 ? 3.154 0.901 -15.425 1.00 94.44 132 LEU A O 1
ATOM 1092 N N . ALA A 1 133 ? 0.984 0.791 -14.899 1.00 92.19 133 ALA A N 1
ATOM 1093 C CA . ALA A 1 133 ? 0.526 1.166 -16.238 1.00 92.19 133 ALA A CA 1
ATOM 1094 C C . ALA A 1 133 ? 1.115 2.503 -16.722 1.00 92.19 133 ALA A C 1
ATOM 1096 O O . ALA A 1 133 ? 1.333 2.680 -17.921 1.00 92.19 133 ALA A O 1
ATOM 1097 N N . MET A 1 134 ? 1.437 3.428 -15.808 1.00 92.00 134 MET A N 1
ATOM 1098 C CA . MET A 1 134 ? 2.061 4.707 -16.164 1.00 92.00 134 MET A CA 1
ATOM 1099 C C . MET A 1 134 ? 3.457 4.558 -16.785 1.00 92.00 134 MET A C 1
ATOM 1101 O O . MET A 1 134 ? 3.897 5.476 -17.479 1.00 92.00 134 MET A O 1
ATOM 1105 N N . LEU A 1 135 ? 4.144 3.432 -16.552 1.00 94.56 135 LEU A N 1
ATOM 1106 C CA . LEU A 1 135 ? 5.456 3.154 -17.132 1.00 94.56 135 LEU A CA 1
ATOM 1107 C C . LEU A 1 135 ? 5.376 2.797 -18.618 1.00 94.56 135 LEU A C 1
ATOM 1109 O O . LEU A 1 135 ? 6.341 3.028 -19.341 1.00 94.56 135 LEU A O 1
ATOM 1113 N N . ALA A 1 136 ? 4.247 2.254 -19.084 1.00 92.12 136 ALA A N 1
ATOM 1114 C CA . ALA A 1 136 ? 4.092 1.810 -20.469 1.00 92.12 136 ALA A CA 1
ATOM 1115 C C . ALA A 1 136 ? 4.146 2.977 -21.471 1.00 92.12 136 ALA A C 1
ATOM 1117 O O . ALA A 1 136 ? 4.563 2.800 -22.615 1.00 92.12 136 ALA A O 1
ATOM 1118 N N . GLY A 1 137 ? 3.728 4.180 -21.065 1.00 88.94 137 GLY A N 1
ATOM 1119 C CA . GLY A 1 137 ? 3.633 5.325 -21.969 1.00 88.94 137 GLY A CA 1
ATOM 1120 C C . GLY A 1 137 ? 2.733 5.010 -23.170 1.00 88.94 137 GLY A C 1
ATOM 1121 O O . GLY A 1 137 ? 1.531 4.821 -23.007 1.00 88.94 137 GLY A O 1
ATOM 1122 N N . ARG A 1 138 ? 3.311 4.967 -24.379 1.00 88.38 138 ARG A N 1
ATOM 1123 C CA . ARG A 1 138 ? 2.604 4.627 -25.631 1.00 88.38 138 ARG A CA 1
ATOM 1124 C C . ARG A 1 138 ? 2.851 3.192 -26.106 1.00 88.38 138 ARG A C 1
ATOM 1126 O O . ARG A 1 138 ? 2.353 2.816 -27.166 1.00 88.38 138 ARG A O 1
ATOM 1133 N N . LEU A 1 139 ? 3.623 2.404 -25.361 1.00 90.44 139 LEU A N 1
ATOM 1134 C CA . LEU A 1 139 ? 3.937 1.030 -25.727 1.00 90.44 139 LEU A CA 1
ATOM 1135 C C . LEU A 1 139 ? 2.675 0.157 -25.638 1.00 90.44 139 LEU A C 1
ATOM 1137 O O . LEU A 1 139 ? 1.944 0.242 -24.648 1.00 90.44 139 LEU A O 1
ATOM 1141 N N . PRO A 1 140 ? 2.424 -0.727 -26.619 1.00 92.88 140 PRO A N 1
ATOM 1142 C CA . PRO A 1 140 ? 1.281 -1.638 -26.608 1.00 92.88 140 PRO A CA 1
ATOM 1143 C C . PRO A 1 140 ? 1.532 -2.840 -25.677 1.00 92.88 140 PRO A C 1
ATOM 1145 O O . PRO A 1 140 ? 1.506 -3.993 -26.104 1.00 92.88 140 PRO A O 1
ATOM 1148 N N . ILE A 1 141 ? 1.815 -2.581 -24.398 1.00 93.75 141 ILE A N 1
ATOM 1149 C CA . ILE A 1 141 ? 2.066 -3.621 -23.396 1.00 93.75 141 ILE A CA 1
ATOM 1150 C C . ILE A 1 141 ? 0.739 -4.066 -22.783 1.00 93.75 141 ILE A C 1
ATOM 1152 O O . ILE A 1 141 ? -0.080 -3.246 -22.363 1.00 93.75 141 ILE A O 1
ATOM 1156 N N . LYS A 1 142 ? 0.527 -5.383 -22.699 1.00 93.88 142 LYS A N 1
ATOM 1157 C CA . LYS A 1 142 ? -0.646 -5.949 -22.032 1.00 93.88 142 LYS A CA 1
ATOM 1158 C C . LYS A 1 142 ? -0.595 -5.609 -20.544 1.00 93.88 142 LYS A C 1
ATOM 1160 O O . LYS A 1 142 ? 0.370 -5.938 -19.860 1.00 93.88 142 LYS A O 1
ATOM 1165 N N . LEU A 1 143 ? -1.658 -5.002 -20.029 1.00 91.44 143 LEU A N 1
ATOM 1166 C CA . LEU A 1 143 ? -1.814 -4.825 -18.591 1.00 91.44 143 LEU A CA 1
ATOM 1167 C C . LEU A 1 143 ? -2.430 -6.093 -18.011 1.00 91.44 143 LEU A C 1
ATOM 1169 O O . LEU A 1 143 ? -3.524 -6.504 -18.407 1.00 91.44 143 LEU A O 1
ATOM 1173 N N . THR A 1 144 ? -1.730 -6.731 -17.086 1.00 88.75 144 THR A N 1
ATOM 1174 C CA . THR A 1 144 ? -2.332 -7.770 -16.260 1.00 88.75 144 THR A CA 1
ATOM 1175 C C . THR A 1 144 ? -3.142 -7.095 -15.175 1.00 88.75 144 THR A C 1
ATOM 1177 O O . THR A 1 144 ? -2.680 -6.137 -14.545 1.00 88.75 144 THR A O 1
ATOM 1180 N N . ALA A 1 145 ? -4.346 -7.615 -14.929 1.00 67.19 145 ALA A N 1
ATOM 1181 C CA . ALA A 1 145 ? -4.951 -7.414 -13.632 1.00 67.19 145 ALA A CA 1
ATOM 1182 C C . ALA A 1 145 ? -3.904 -7.895 -12.625 1.00 67.19 145 ALA A C 1
ATOM 1184 O O . ALA A 1 145 ? -3.575 -9.078 -12.579 1.00 67.19 145 ALA A O 1
ATOM 1185 N N . VAL A 1 146 ? -3.343 -6.962 -11.857 1.00 57.06 146 VAL A N 1
ATOM 1186 C CA . VAL A 1 146 ? -2.900 -7.340 -10.520 1.00 57.06 146 VAL A CA 1
ATOM 1187 C C . VAL A 1 146 ? -4.132 -8.019 -9.922 1.00 57.06 146 VAL A C 1
ATOM 1189 O O . VAL A 1 146 ? -5.253 -7.580 -10.219 1.00 57.06 146 VAL A O 1
ATOM 1192 N N . GLU A 1 147 ? -3.984 -9.100 -9.163 1.00 49.62 147 GLU A N 1
ATOM 1193 C CA . GLU A 1 147 ? -5.016 -9.428 -8.181 1.00 49.62 147 GLU A CA 1
ATOM 1194 C C . GLU A 1 147 ? -5.120 -8.185 -7.303 1.00 49.62 147 GLU A C 1
ATOM 1196 O O . GLU A 1 147 ? -4.336 -7.964 -6.383 1.00 49.62 147 GLU A O 1
ATOM 1201 N N . LEU A 1 148 ? -5.956 -7.256 -7.759 1.00 44.84 148 LEU A N 1
ATOM 1202 C CA . LEU A 1 148 ? -6.037 -5.918 -7.251 1.00 44.84 148 LEU A CA 1
ATOM 1203 C C . LEU A 1 148 ? -6.732 -6.129 -5.930 1.00 44.84 148 LEU A C 1
ATOM 1205 O O . LEU A 1 148 ? -7.958 -6.139 -5.857 1.00 44.84 148 LEU A O 1
ATOM 1209 N N . ALA A 1 149 ? -5.912 -6.153 -4.890 1.00 47.19 149 ALA A N 1
ATOM 1210 C CA . ALA A 1 149 ? -6.134 -5.148 -3.892 1.00 47.19 149 ALA A CA 1
ATOM 1211 C C . ALA A 1 149 ? -6.314 -3.807 -4.618 1.00 47.19 149 ALA A C 1
ATOM 1213 O O . ALA A 1 149 ? -5.344 -3.182 -5.030 1.00 47.19 149 ALA A O 1
ATOM 1214 N N . SER A 1 150 ? -7.570 -3.455 -4.916 1.00 57.47 150 SER A N 1
ATOM 1215 C CA . SER A 1 150 ? -7.952 -2.191 -5.559 1.00 57.47 150 SER A CA 1
ATOM 1216 C C . SER A 1 150 ? -7.224 -1.014 -4.898 1.00 57.47 150 SER A C 1
ATOM 1218 O O . SER A 1 150 ? -6.850 -1.137 -3.741 1.00 57.47 150 SER A O 1
ATOM 1220 N N . ASP A 1 151 ? -7.077 0.153 -5.534 1.00 51.72 151 ASP A N 1
ATOM 1221 C CA . ASP A 1 151 ? -6.537 1.350 -4.844 1.00 51.72 151 ASP A CA 1
ATOM 1222 C C . ASP A 1 151 ? -7.224 1.593 -3.489 1.00 51.72 151 ASP A C 1
ATOM 1224 O O . ASP A 1 151 ? -6.609 2.033 -2.522 1.00 51.72 151 ASP A O 1
ATOM 1228 N N . ARG A 1 152 ? -8.500 1.207 -3.396 1.00 49.97 152 ARG A N 1
ATOM 1229 C CA . ARG A 1 152 ? -9.288 1.180 -2.168 1.00 49.97 152 ARG A CA 1
ATOM 1230 C C . ARG A 1 152 ? -8.797 0.146 -1.158 1.00 49.97 152 ARG A C 1
ATOM 1232 O O . ARG A 1 152 ? -8.765 0.446 0.021 1.00 49.97 152 ARG A O 1
ATOM 1239 N N . GLU A 1 153 ? -8.425 -1.048 -1.596 1.00 47.72 153 GLU A N 1
ATOM 1240 C CA . GLU A 1 153 ? -7.868 -2.121 -0.771 1.00 47.72 153 GLU A CA 1
ATOM 1241 C C . GLU A 1 153 ? -6.386 -1.891 -0.419 1.00 47.72 153 GLU A C 1
ATOM 1243 O O . GLU A 1 153 ? -5.929 -2.349 0.618 1.00 47.72 153 GLU A O 1
ATOM 1248 N N . LEU A 1 154 ? -5.644 -1.141 -1.234 1.00 54.59 154 LEU A N 1
ATOM 1249 C CA . LEU A 1 154 ? -4.271 -0.706 -0.983 1.00 54.59 154 LEU A CA 1
ATOM 1250 C C . LEU A 1 154 ? -4.249 0.455 0.018 1.00 54.59 154 LEU A C 1
ATOM 1252 O O . LEU A 1 154 ? -3.532 0.395 1.013 1.00 54.59 154 LEU A O 1
ATOM 1256 N N . GLN A 1 155 ? -5.135 1.443 -0.152 1.00 59.41 155 GLN A N 1
ATOM 1257 C CA . GLN A 1 155 ? -5.443 2.429 0.887 1.00 59.41 155 GLN A CA 1
ATOM 1258 C C . GLN A 1 155 ? -5.987 1.754 2.143 1.00 59.41 155 GLN A C 1
ATOM 1260 O O . GLN A 1 155 ? -5.600 2.135 3.235 1.00 59.41 155 GLN A O 1
ATOM 1265 N N . TYR A 1 156 ? -6.831 0.729 2.017 1.00 52.19 156 TYR A N 1
ATOM 1266 C CA . TYR A 1 156 ? -7.340 -0.031 3.157 1.00 52.19 156 TYR A CA 1
ATOM 1267 C C . TYR A 1 156 ? -6.230 -0.808 3.858 1.00 52.19 156 TYR A C 1
ATOM 1269 O O . TYR A 1 156 ? -6.150 -0.732 5.067 1.00 52.19 156 TYR A O 1
ATOM 1277 N N . LYS A 1 157 ? -5.332 -1.495 3.145 1.00 54.12 157 LYS A N 1
ATOM 1278 C CA . LYS A 1 157 ? -4.200 -2.230 3.732 1.00 54.12 157 LYS A CA 1
ATOM 1279 C C . LYS A 1 157 ? -3.164 -1.291 4.332 1.00 54.12 157 LYS A C 1
ATOM 1281 O O . LYS A 1 157 ? -2.635 -1.600 5.391 1.00 54.12 157 LYS A O 1
ATOM 1286 N N . LYS A 1 158 ? -2.910 -0.138 3.709 1.00 63.28 158 LYS A N 1
ATOM 1287 C CA . LYS A 1 158 ? -2.057 0.919 4.263 1.00 63.28 158 LYS A CA 1
ATOM 1288 C C . LYS A 1 158 ? -2.681 1.508 5.529 1.00 63.28 158 LYS A C 1
ATOM 1290 O O . LYS A 1 158 ? -2.019 1.534 6.555 1.00 63.28 158 LYS A O 1
ATOM 1295 N N . ARG A 1 159 ? -3.985 1.797 5.498 1.00 54.03 159 ARG A N 1
ATOM 1296 C CA . ARG A 1 159 ? -4.773 2.238 6.655 1.00 54.03 159 ARG A CA 1
ATOM 1297 C C . ARG A 1 159 ? -4.848 1.169 7.744 1.00 54.03 159 ARG A C 1
ATOM 1299 O O . ARG A 1 159 ? -4.720 1.514 8.899 1.00 54.03 159 ARG A O 1
ATOM 1306 N N . ILE A 1 160 ? -4.986 -0.118 7.415 1.00 51.44 160 ILE A N 1
ATOM 1307 C CA . ILE A 1 160 ? -4.958 -1.235 8.375 1.00 51.44 160 ILE A CA 1
ATOM 1308 C C . ILE A 1 160 ? -3.565 -1.392 8.983 1.00 51.44 160 ILE A C 1
ATOM 1310 O O . ILE A 1 160 ? -3.464 -1.603 10.180 1.00 51.44 160 ILE A O 1
ATOM 1314 N N . LYS A 1 161 ? -2.493 -1.246 8.201 1.00 55.84 161 LYS A N 1
ATOM 1315 C CA . LYS A 1 161 ? -1.109 -1.354 8.683 1.00 55.84 161 LYS A CA 1
ATOM 1316 C C . LYS A 1 161 ? -0.695 -0.148 9.537 1.00 55.84 161 LYS A C 1
ATOM 1318 O O . LYS A 1 161 ? 0.018 -0.334 10.514 1.00 55.84 161 LYS A O 1
ATOM 1323 N N . GLU A 1 162 ? -1.187 1.047 9.212 1.00 52.75 162 GLU A N 1
ATOM 1324 C CA . GLU A 1 162 ? -1.083 2.262 10.037 1.00 52.75 162 GLU A CA 1
ATOM 1325 C C . GLU A 1 162 ? -1.944 2.138 11.314 1.00 52.75 162 GLU A C 1
ATOM 1327 O O . GLU A 1 162 ? -1.469 2.442 12.403 1.00 52.75 162 GLU A O 1
ATOM 1332 N N . LEU A 1 163 ? -3.160 1.580 11.213 1.00 45.81 163 LEU A N 1
ATOM 1333 C CA . LEU A 1 163 ? -4.055 1.294 12.347 1.00 45.81 163 LEU A CA 1
ATOM 1334 C C . LEU A 1 163 ? -3.570 0.143 13.243 1.00 45.81 163 LEU A C 1
ATOM 1336 O O . LEU A 1 163 ? -3.947 0.099 14.409 1.00 45.81 163 LEU A O 1
ATOM 1340 N N . ASP A 1 164 ? -2.786 -0.810 12.735 1.00 43.56 164 ASP A N 1
ATOM 1341 C CA . ASP A 1 164 ? -2.284 -1.959 13.504 1.00 43.56 164 ASP A CA 1
ATOM 1342 C C . ASP A 1 164 ? -0.922 -1.697 14.165 1.00 43.56 164 ASP A C 1
ATOM 1344 O O . ASP A 1 164 ? -0.563 -2.424 15.090 1.00 43.56 164 ASP A O 1
ATOM 1348 N N . GLN A 1 165 ? -0.175 -0.663 13.756 1.00 42.59 165 GLN A N 1
ATOM 1349 C CA . GLN A 1 165 ? 1.150 -0.357 14.323 1.00 42.59 165 GLN A CA 1
ATOM 1350 C C . GLN A 1 165 ? 1.127 0.562 15.559 1.00 42.59 165 GLN A C 1
ATOM 1352 O O . GLN A 1 165 ? 2.139 0.655 16.249 1.00 42.59 165 GLN A O 1
ATOM 1357 N N . SER A 1 166 ? -0.022 1.141 15.922 1.00 46.72 166 SER A N 1
ATOM 1358 C CA . SER A 1 166 ? -0.242 1.772 17.234 1.00 46.72 166 SER A CA 1
ATOM 1359 C C . SER A 1 166 ? -1.736 2.037 17.461 1.00 46.72 166 SER A C 1
ATOM 1361 O O . SER A 1 166 ? -2.243 3.090 17.080 1.00 46.72 166 SER A O 1
ATOM 1363 N N . LYS A 1 167 ? -2.472 1.098 18.076 1.00 50.00 167 LYS A N 1
ATOM 1364 C CA . LYS A 1 167 ? -3.883 1.334 18.448 1.00 50.00 167 LYS A CA 1
ATOM 1365 C C . LYS A 1 167 ? -3.956 2.215 19.694 1.00 50.00 167 LYS A C 1
ATOM 1367 O O . LYS A 1 167 ? -4.037 1.711 20.813 1.00 50.00 167 LYS A O 1
ATOM 1372 N N . ILE A 1 168 ? -3.886 3.521 19.469 1.00 44.28 168 ILE A N 1
ATOM 1373 C CA . ILE A 1 168 ? -4.301 4.556 20.416 1.00 44.28 168 ILE A CA 1
ATOM 1374 C C . ILE A 1 168 ? -5.831 4.658 20.320 1.00 44.28 168 ILE A C 1
ATOM 1376 O O . ILE A 1 168 ? -6.373 4.651 19.217 1.00 44.28 168 ILE A O 1
ATOM 1380 N N . PHE A 1 169 ? -6.535 4.698 21.453 1.00 43.19 169 PHE A N 1
ATOM 1381 C CA . PHE A 1 169 ? -7.981 4.946 21.486 1.00 43.19 169 PHE A CA 1
ATOM 1382 C C . PHE A 1 169 ? -8.258 6.341 22.021 1.00 43.19 169 PHE A C 1
ATOM 1384 O O . PHE A 1 169 ? -8.141 6.570 23.224 1.00 43.19 169 PHE A O 1
ATOM 1391 N N . ASP A 1 170 ? -8.692 7.234 21.142 1.00 41.28 170 ASP A N 1
ATOM 1392 C CA . ASP A 1 170 ? -9.125 8.575 21.508 1.00 41.28 170 ASP A CA 1
ATOM 1393 C C . ASP A 1 170 ? -10.643 8.607 21.737 1.00 41.28 170 ASP A C 1
ATOM 1395 O O . ASP A 1 170 ? -11.437 7.998 21.014 1.00 41.28 170 ASP A O 1
ATOM 1399 N N . PHE A 1 171 ? -11.094 9.322 22.765 1.00 48.31 171 PHE A N 1
ATOM 1400 C CA . PHE A 1 171 ? -12.511 9.583 22.991 1.00 48.31 171 PHE A CA 1
ATOM 1401 C C . PHE A 1 171 ? -12.765 10.956 23.602 1.00 48.31 171 PHE A C 1
ATOM 1403 O O . PHE A 1 171 ? -12.009 11.470 24.425 1.00 48.31 171 PHE A O 1
ATOM 1410 N N . LEU A 1 172 ? -13.888 11.553 23.201 1.00 38.09 172 LEU A N 1
ATOM 1411 C CA . LEU A 1 172 ? -14.391 12.797 23.770 1.00 38.09 172 LEU A CA 1
ATOM 1412 C C . LEU A 1 172 ? -15.444 12.473 24.817 1.00 38.09 172 LEU A C 1
ATOM 1414 O O . LEU A 1 172 ? -16.475 11.872 24.514 1.00 38.09 172 LEU A O 1
ATOM 1418 N N . ALA A 1 173 ? -15.221 12.929 26.042 1.00 44.69 173 ALA A N 1
ATOM 1419 C CA . ALA A 1 173 ? -16.255 12.963 27.057 1.00 44.69 173 ALA A CA 1
ATOM 1420 C C . ALA A 1 173 ? -16.852 14.365 27.128 1.00 44.69 173 ALA A C 1
ATOM 1422 O O . ALA A 1 173 ? -16.157 15.348 27.376 1.00 44.69 173 ALA A O 1
ATOM 1423 N N . TYR A 1 174 ? -18.165 14.459 26.959 1.00 37.31 174 TYR A N 1
ATOM 1424 C CA . TYR A 1 174 ? -18.898 15.694 27.191 1.00 37.31 174 TYR A CA 1
ATOM 1425 C C . TYR A 1 174 ? -19.570 15.660 28.563 1.00 37.31 174 TYR A C 1
ATOM 1427 O O . TYR A 1 174 ? -20.380 14.780 28.856 1.00 37.31 174 TYR A O 1
ATOM 1435 N N . SER A 1 175 ? -19.272 16.650 29.399 1.00 39.94 175 SER A N 1
ATOM 1436 C CA . SER A 1 175 ? -19.960 16.855 30.668 1.00 39.94 175 SER A CA 1
ATOM 1437 C C . SER A 1 175 ? -21.124 17.817 30.466 1.00 39.94 175 SER A C 1
ATOM 1439 O O . SER A 1 175 ? -20.942 19.020 30.277 1.00 39.94 175 SER A O 1
ATOM 1441 N N . HIS A 1 176 ? -22.350 17.300 30.564 1.00 36.16 176 HIS A N 1
ATOM 1442 C CA . HIS A 1 176 ? -23.555 18.131 30.493 1.00 36.16 176 HIS A CA 1
ATOM 1443 C C . HIS A 1 176 ? -23.614 19.173 31.626 1.00 36.16 176 HIS A C 1
ATOM 1445 O O . HIS A 1 176 ? -24.123 20.273 31.425 1.00 36.16 176 HIS A O 1
ATOM 1451 N N . ALA A 1 177 ? -23.075 18.845 32.807 1.00 39.91 177 ALA A N 1
ATOM 1452 C CA . ALA A 1 177 ? -23.102 19.719 33.979 1.00 39.91 177 ALA A CA 1
ATOM 1453 C C . ALA A 1 177 ? -22.171 20.934 33.842 1.00 39.91 177 ALA A C 1
ATOM 1455 O O . ALA A 1 177 ? -22.535 22.023 34.270 1.00 39.91 177 ALA A O 1
ATOM 1456 N N . SER A 1 178 ? -20.999 20.770 33.222 1.00 42.44 178 SER A N 1
ATOM 1457 C CA . SER A 1 178 ? -20.048 21.870 32.999 1.00 42.44 178 SER A CA 1
ATOM 1458 C C . SER A 1 178 ? -20.060 22.434 31.585 1.00 42.44 178 SER A C 1
ATOM 1460 O O . SER A 1 178 ? -19.369 23.414 31.327 1.00 42.44 178 SER A O 1
ATOM 1462 N N . ARG A 1 179 ? -20.815 21.818 30.666 1.00 41.97 179 ARG A N 1
ATOM 1463 C CA . ARG A 1 179 ? -20.816 22.128 29.228 1.00 41.97 179 ARG A CA 1
ATOM 1464 C C . ARG A 1 179 ? -19.432 22.002 28.577 1.00 41.97 179 ARG A C 1
ATOM 1466 O O . ARG A 1 179 ? -19.177 22.642 27.563 1.00 41.97 179 ARG A O 1
ATOM 1473 N N . GLN A 1 180 ? -18.553 21.173 29.138 1.00 41.59 180 GLN A N 1
ATOM 1474 C CA . GLN A 1 180 ? -17.183 20.996 28.657 1.00 41.59 180 GLN A CA 1
ATOM 1475 C C . GLN A 1 180 ? -17.004 19.683 27.910 1.00 41.59 180 GLN A C 1
ATOM 1477 O O . GLN A 1 180 ? -17.652 18.682 28.218 1.00 41.59 180 GLN A O 1
ATOM 1482 N N . LEU A 1 181 ? -16.084 19.710 26.953 1.00 38.75 181 LEU A N 1
ATOM 1483 C CA . LEU A 1 181 ? -15.632 18.570 26.177 1.00 38.75 181 LEU A CA 1
ATOM 1484 C C . LEU A 1 181 ? -14.195 18.259 26.611 1.00 38.75 181 LEU A C 1
ATOM 1486 O O . LEU A 1 181 ? -13.333 19.134 26.552 1.00 38.75 181 LEU A O 1
ATOM 1490 N N . LEU A 1 182 ? -13.956 17.046 27.093 1.00 42.50 182 LEU A N 1
ATOM 1491 C CA . LEU A 1 182 ? -12.643 16.564 27.504 1.00 42.50 182 LEU A CA 1
ATOM 1492 C C . LEU A 1 182 ? -12.189 15.486 26.534 1.00 42.50 182 LEU A C 1
ATOM 1494 O O . LEU A 1 182 ? -12.965 14.596 26.191 1.00 42.50 182 LEU A O 1
ATOM 1498 N N . HIS A 1 183 ? -10.937 15.579 26.106 1.00 44.81 183 HIS A N 1
ATOM 1499 C CA . HIS A 1 183 ? -10.295 14.570 25.285 1.00 44.81 183 HIS A CA 1
ATOM 1500 C C . HIS A 1 183 ? -9.516 13.599 26.174 1.00 44.81 183 HIS A C 1
ATOM 1502 O O . HIS A 1 183 ? -8.699 14.025 26.992 1.00 44.81 183 HIS A O 1
ATOM 1508 N N . TYR A 1 184 ? -9.782 12.308 26.007 1.00 46.25 184 TYR A N 1
ATOM 1509 C CA . TYR A 1 184 ? -9.062 11.217 26.646 1.00 46.25 184 TYR A CA 1
ATOM 1510 C C . TYR A 1 184 ? -8.432 10.322 25.581 1.00 46.25 184 TYR A C 1
ATOM 1512 O O . TYR A 1 184 ? -9.103 9.977 24.614 1.00 46.25 184 TYR A O 1
ATOM 1520 N N . SER A 1 185 ? -7.190 9.902 25.812 1.00 44.12 185 SER A N 1
ATOM 1521 C CA . SER A 1 185 ? -6.449 8.972 24.952 1.00 44.12 185 SER A CA 1
ATOM 1522 C C . SER A 1 185 ? -6.017 7.753 25.771 1.00 44.12 185 SER A C 1
ATOM 1524 O O . SER A 1 185 ? -5.577 7.899 26.916 1.00 44.12 185 SER A O 1
ATOM 1526 N N . LEU A 1 186 ? -6.157 6.547 25.212 1.00 48.41 186 LEU A N 1
ATOM 1527 C CA . LEU A 1 186 ? -5.693 5.283 25.801 1.00 48.41 186 LEU A CA 1
ATOM 1528 C C . LEU A 1 186 ? -4.598 4.667 24.934 1.00 48.41 186 LEU A C 1
ATOM 1530 O O . LEU A 1 186 ? -4.745 4.597 23.716 1.00 48.41 186 LEU A O 1
ATOM 1534 N N . THR A 1 187 ? -3.550 4.134 25.555 1.00 41.91 187 THR A N 1
ATOM 1535 C CA . THR A 1 187 ? -2.445 3.451 24.863 1.00 41.91 187 THR A CA 1
ATOM 1536 C C . THR A 1 187 ? -2.188 2.077 25.476 1.00 41.91 187 THR A C 1
ATOM 1538 O O . THR A 1 187 ? -2.123 1.956 26.698 1.00 41.91 187 THR A O 1
ATOM 1541 N N . ASP A 1 188 ? -2.013 1.056 24.634 1.00 44.09 188 ASP A N 1
ATOM 1542 C CA . ASP A 1 188 ? -1.668 -0.314 25.039 1.00 44.09 188 ASP A CA 1
ATOM 1543 C C . ASP A 1 188 ? -0.146 -0.420 25.243 1.00 44.09 188 ASP A C 1
ATOM 1545 O O . ASP A 1 188 ? 0.623 -0.277 24.291 1.00 44.09 188 ASP A O 1
ATOM 1549 N N . SER A 1 189 ? 0.311 -0.631 26.477 1.00 40.12 189 SER A N 1
ATOM 1550 C CA . SER A 1 189 ? 1.726 -0.867 26.771 1.00 40.12 189 SER A CA 1
ATOM 1551 C C . SER A 1 189 ? 1.937 -2.310 27.221 1.00 40.12 189 SER A C 1
ATOM 1553 O O . SER A 1 189 ? 1.468 -2.695 28.290 1.00 40.12 189 SER A O 1
ATOM 1555 N N . GLN A 1 190 ? 2.748 -3.018 26.433 1.00 42.34 190 GLN A N 1
ATOM 1556 C CA . GLN A 1 190 ? 3.375 -4.328 26.662 1.00 42.34 190 GLN A CA 1
ATOM 1557 C C . GLN A 1 190 ? 2.671 -5.552 26.055 1.00 42.34 190 GLN A C 1
ATOM 1559 O O . GLN A 1 190 ? 1.903 -6.272 26.689 1.00 42.34 190 GLN A O 1
ATOM 1564 N N . ALA A 1 191 ? 3.090 -5.865 24.824 1.00 38.91 191 ALA A N 1
ATOM 1565 C CA . ALA A 1 191 ? 3.512 -7.226 24.527 1.00 38.91 191 ALA A CA 1
ATOM 1566 C C . ALA A 1 191 ? 4.811 -7.509 25.310 1.00 38.91 191 ALA A C 1
ATOM 1568 O O . ALA A 1 191 ? 5.710 -6.674 25.314 1.00 38.91 191 ALA A O 1
ATOM 1569 N N . GLU A 1 192 ? 4.871 -8.688 25.931 1.00 37.62 192 GLU A N 1
ATOM 1570 C CA . GLU A 1 192 ? 6.037 -9.302 26.590 1.00 37.62 192 GLU A CA 1
ATOM 1571 C C . GLU A 1 192 ? 6.370 -8.877 28.034 1.00 37.62 192 GLU A C 1
ATOM 1573 O O . GLU A 1 192 ? 7.389 -8.259 28.315 1.00 37.62 192 GLU A O 1
ATOM 1578 N N . SER A 1 193 ? 5.613 -9.416 28.993 1.00 33.81 193 SER A N 1
ATOM 1579 C CA . SER A 1 193 ? 6.234 -10.192 30.077 1.00 33.81 193 SER A CA 1
ATOM 1580 C C . SER A 1 193 ? 5.271 -11.265 30.596 1.00 33.81 193 SER A C 1
ATOM 1582 O O . SER A 1 193 ? 4.094 -11.034 30.867 1.00 33.81 193 SER A O 1
ATOM 1584 N N . GLN A 1 194 ? 5.766 -12.501 30.613 1.00 35.66 194 GLN A N 1
ATOM 1585 C CA . GLN A 1 194 ? 5.061 -13.684 31.085 1.00 35.66 194 GLN A CA 1
ATOM 1586 C C . GLN A 1 194 ? 5.103 -13.770 32.619 1.00 35.66 194 GLN A C 1
ATOM 1588 O O . GLN A 1 194 ? 6.083 -13.395 33.255 1.00 35.66 194 GLN A O 1
ATOM 1593 N N . THR A 1 195 ? 4.057 -14.401 33.157 1.00 36.88 195 THR A N 1
ATOM 1594 C CA . THR A 1 195 ? 3.931 -15.012 34.493 1.00 36.88 195 THR A CA 1
ATOM 1595 C C . THR A 1 195 ? 3.903 -14.084 35.711 1.00 36.88 195 THR A C 1
ATOM 1597 O O . THR A 1 195 ? 4.921 -13.778 36.316 1.00 36.88 195 THR A O 1
ATOM 1600 N N . GLY A 1 196 ? 2.687 -13.771 36.159 1.00 32.72 196 GLY A N 1
ATOM 1601 C CA . GLY A 1 196 ? 2.418 -13.238 37.494 1.00 32.72 196 GLY A CA 1
ATOM 1602 C C . GLY A 1 196 ? 1.096 -12.487 37.509 1.00 32.72 196 GLY A C 1
ATOM 1603 O O . GLY A 1 196 ? 0.957 -11.481 36.829 1.00 32.72 196 GLY A O 1
ATOM 1604 N N . PHE A 1 197 ? 0.102 -12.999 38.233 1.00 36.50 197 PHE A N 1
ATOM 1605 C CA . PHE A 1 197 ? -1.215 -12.375 38.400 1.00 36.50 197 PHE A CA 1
ATOM 1606 C C . PHE A 1 197 ? -1.120 -11.123 39.291 1.00 36.50 197 PHE A C 1
ATOM 1608 O O . PHE A 1 197 ? -1.655 -11.106 40.393 1.00 36.50 197 PHE A O 1
ATOM 1615 N N . ASP A 1 198 ? -0.468 -10.068 38.808 1.00 33.69 198 ASP A N 1
ATOM 1616 C CA . ASP A 1 198 ? -0.577 -8.737 39.397 1.00 33.69 198 ASP A CA 1
ATOM 1617 C C . ASP A 1 198 ? -0.839 -7.698 38.296 1.00 33.69 198 ASP A C 1
ATOM 1619 O O . ASP A 1 198 ? -0.072 -7.597 37.340 1.00 33.69 198 ASP A O 1
ATOM 1623 N N . PRO A 1 199 ? -1.955 -6.947 38.355 1.00 39.50 199 PRO A N 1
ATOM 1624 C CA . PRO A 1 199 ? -2.254 -5.929 37.358 1.00 39.50 199 PRO A CA 1
ATOM 1625 C C . PRO A 1 199 ? -1.373 -4.694 37.595 1.00 39.50 199 PRO A C 1
ATOM 1627 O O . PRO A 1 199 ? -1.698 -3.852 38.436 1.00 39.50 199 PRO A O 1
ATOM 1630 N N . GLU A 1 200 ? -0.270 -4.575 36.855 1.00 38.34 200 GLU A N 1
ATOM 1631 C CA . GLU A 1 200 ? 0.590 -3.388 36.892 1.00 38.34 200 GLU A CA 1
ATOM 1632 C C . GLU A 1 200 ? -0.115 -2.138 36.333 1.00 38.34 200 GLU A C 1
ATOM 1634 O O . GLU A 1 200 ? -0.861 -2.174 35.353 1.00 38.34 200 GLU A O 1
ATOM 1639 N N . LEU A 1 201 ? 0.114 -1.006 37.004 1.00 34.97 201 LEU A N 1
ATOM 1640 C CA . LEU A 1 201 ? -0.449 0.310 36.699 1.00 34.97 201 LEU A CA 1
ATOM 1641 C C . LEU A 1 201 ? 0.555 1.143 35.880 1.00 34.97 201 LEU A C 1
ATOM 1643 O O . LEU A 1 201 ? 1.523 1.647 36.447 1.00 34.97 201 LEU A O 1
ATOM 1647 N N . VAL A 1 202 ? 0.296 1.402 34.596 1.00 39.81 202 VAL A N 1
ATOM 1648 C CA . VAL A 1 202 ? 1.252 2.092 33.696 1.00 39.81 202 VAL A CA 1
ATOM 1649 C C . VAL A 1 202 ? 0.945 3.593 33.517 1.00 39.81 202 VAL A C 1
ATOM 1651 O O . VAL A 1 202 ? -0.210 3.955 33.334 1.00 39.81 202 VAL A O 1
ATOM 1654 N N . ASP A 1 203 ? 1.959 4.471 33.586 1.00 29.44 203 ASP A N 1
ATOM 1655 C CA . ASP A 1 203 ? 1.888 5.923 33.276 1.00 29.44 203 ASP A CA 1
ATOM 1656 C C . ASP A 1 203 ? 2.497 6.219 31.893 1.00 29.44 203 ASP A C 1
ATOM 1658 O O . ASP A 1 203 ? 3.601 5.755 31.618 1.00 29.44 203 ASP A O 1
ATOM 1662 N N . VAL A 1 204 ? 1.843 7.022 31.038 1.00 37.12 204 VAL A N 1
ATOM 1663 C CA . VAL A 1 204 ? 2.356 7.379 29.686 1.00 37.12 204 VAL A CA 1
ATOM 1664 C C . VAL A 1 204 ? 1.958 8.821 29.303 1.00 37.12 204 VAL A C 1
ATOM 1666 O O . VAL A 1 204 ? 1.209 9.446 30.046 1.00 37.12 204 VAL A O 1
ATOM 1669 N N . LYS A 1 205 ? 2.500 9.394 28.212 1.00 28.73 205 LYS A N 1
ATOM 1670 C CA . LYS A 1 205 ? 2.338 10.783 27.705 1.00 28.73 205 LYS A CA 1
ATOM 1671 C C . LYS A 1 205 ? 2.167 10.811 26.160 1.00 28.73 205 LYS A C 1
ATOM 1673 O O . LYS A 1 205 ? 2.791 9.960 25.538 1.00 28.73 205 LYS A O 1
ATOM 1678 N N . LEU A 1 206 ? 1.508 11.862 25.604 1.00 40.78 206 LEU A N 1
ATOM 1679 C CA . LEU A 1 206 ? 1.520 12.352 24.178 1.00 40.78 206 LEU A CA 1
ATOM 1680 C C . LEU A 1 206 ? 0.530 11.660 23.193 1.00 40.78 206 LEU A C 1
ATOM 1682 O O . LEU A 1 206 ? 0.085 10.572 23.521 1.00 40.78 206 LEU A O 1
ATOM 1686 N N . ASP A 1 207 ? 0.147 12.127 21.983 1.00 35.16 207 ASP A N 1
ATOM 1687 C CA . ASP A 1 207 ? 0.121 13.413 21.226 1.00 35.16 207 ASP A CA 1
ATOM 1688 C C . ASP A 1 207 ? -1.072 13.342 20.219 1.00 35.16 207 ASP A C 1
ATOM 1690 O O . ASP A 1 207 ? -1.495 12.244 19.864 1.00 35.16 207 ASP A O 1
ATOM 1694 N N . SER A 1 208 ? -1.638 14.468 19.763 1.00 42.75 208 SER A N 1
ATOM 1695 C CA . SER A 1 208 ? -2.982 14.539 19.138 1.00 42.75 208 SER A CA 1
ATOM 1696 C C . SER A 1 208 ? -3.065 14.209 17.632 1.00 42.75 208 SER A C 1
ATOM 1698 O O . SER A 1 208 ? -2.489 14.942 16.824 1.00 42.75 208 SER A O 1
ATOM 1700 N N . GLY A 1 209 ? -3.890 13.222 17.241 1.00 35.44 209 GLY A N 1
ATOM 1701 C CA . GLY A 1 209 ? -4.236 12.973 15.832 1.00 35.44 209 GLY A CA 1
ATOM 1702 C C . GLY A 1 209 ? -5.252 11.846 15.566 1.00 35.44 209 GLY A C 1
ATOM 1703 O O . GLY A 1 209 ? -4.850 10.717 15.329 1.00 35.44 209 GLY A O 1
ATOM 1704 N N . GLU A 1 210 ? -6.536 12.227 15.510 1.00 35.38 210 GLU A N 1
ATOM 1705 C CA . GLU A 1 210 ? -7.673 11.599 14.791 1.00 35.38 210 GLU A CA 1
ATOM 1706 C C . GLU A 1 210 ? -8.097 10.141 15.111 1.00 35.38 210 GLU A C 1
ATOM 1708 O O . GLU A 1 210 ? -7.670 9.202 14.453 1.00 35.38 210 GLU A O 1
ATOM 1713 N N . ASP A 1 211 ? -9.065 9.967 16.028 1.00 35.59 211 ASP A N 1
ATOM 1714 C CA . ASP A 1 211 ? -10.399 9.351 15.791 1.00 35.59 211 ASP A CA 1
ATOM 1715 C C . ASP A 1 211 ? -11.160 9.223 17.132 1.00 35.59 211 ASP A C 1
ATOM 1717 O O . ASP A 1 211 ? -10.891 8.344 17.947 1.00 35.59 211 ASP A O 1
ATOM 1721 N N . PHE A 1 212 ? -12.135 10.103 17.395 1.00 34.19 212 PHE A N 1
ATOM 1722 C CA . PHE A 1 212 ? -12.858 10.100 18.674 1.00 34.19 212 PHE A CA 1
ATOM 1723 C C . PHE A 1 212 ? -14.003 9.077 18.699 1.00 34.19 212 PHE A C 1
ATOM 1725 O O . PHE A 1 212 ? -14.972 9.188 17.943 1.00 34.19 212 PHE A O 1
ATOM 1732 N N . HIS A 1 213 ? -13.979 8.146 19.652 1.00 37.81 213 HIS A N 1
ATOM 1733 C CA . HIS A 1 213 ? -15.092 7.230 19.908 1.00 37.81 213 HIS A CA 1
ATOM 1734 C C . HIS A 1 213 ? -16.035 7.770 20.998 1.00 37.81 213 HIS A C 1
ATOM 1736 O O . HIS A 1 213 ? -15.635 8.029 22.126 1.00 37.81 213 HIS A O 1
ATOM 1742 N N . TYR A 1 214 ? -17.323 7.944 20.688 1.00 32.75 214 TYR A N 1
ATOM 1743 C CA . TYR A 1 214 ? -18.337 8.357 21.668 1.00 32.75 214 TYR A CA 1
ATOM 1744 C C . TYR A 1 214 ? -18.655 7.214 22.647 1.00 32.75 214 TYR A C 1
ATOM 1746 O O . TYR A 1 214 ? -19.183 6.177 22.241 1.00 32.75 214 TYR A O 1
ATOM 1754 N N . ILE A 1 215 ? -18.390 7.416 23.943 1.00 34.81 215 ILE A N 1
ATOM 1755 C CA . ILE A 1 215 ? -18.841 6.519 25.018 1.00 34.81 215 ILE A CA 1
ATOM 1756 C C . ILE A 1 215 ? -20.168 7.059 25.556 1.00 34.81 215 ILE A C 1
ATOM 1758 O O . ILE A 1 215 ? -20.218 8.096 26.222 1.00 34.81 215 ILE A O 1
ATOM 1762 N N . SER A 1 216 ? -21.264 6.366 25.250 1.00 29.00 216 SER A N 1
ATOM 1763 C CA . SER A 1 216 ? -22.585 6.733 25.759 1.00 29.00 216 SER A CA 1
ATOM 1764 C C . SER A 1 216 ? -22.781 6.237 27.195 1.00 29.00 216 SER A C 1
ATOM 1766 O O . SER A 1 216 ? -22.474 5.091 27.507 1.00 29.00 216 SER A O 1
ATOM 1768 N N . ASN A 1 217 ? -23.371 7.102 28.024 1.00 32.22 217 ASN A N 1
ATOM 1769 C CA . ASN A 1 217 ? -23.858 6.865 29.387 1.00 32.22 217 ASN A CA 1
ATOM 1770 C C . ASN A 1 217 ? -22.811 6.587 30.478 1.00 32.22 217 ASN A C 1
ATOM 1772 O O . ASN A 1 217 ? -22.735 5.506 31.057 1.00 32.22 217 ASN A O 1
ATOM 1776 N N . ILE A 1 218 ? -22.163 7.667 30.925 1.00 31.55 218 ILE A N 1
ATOM 1777 C CA . ILE A 1 218 ? -21.707 7.800 32.316 1.00 31.55 218 ILE A CA 1
ATOM 1778 C C . ILE A 1 218 ? -22.959 7.861 33.215 1.00 31.55 218 ILE A C 1
ATOM 1780 O O . ILE A 1 218 ? -23.423 8.935 33.604 1.00 31.55 218 ILE A O 1
ATOM 1784 N N . ARG A 1 219 ? -23.560 6.707 33.531 1.00 35.66 219 ARG A N 1
ATOM 1785 C CA . ARG A 1 219 ? -24.492 6.613 34.661 1.00 35.66 219 ARG A CA 1
ATOM 1786 C C . ARG A 1 219 ? -23.658 6.498 35.932 1.00 35.66 219 ARG A C 1
ATOM 1788 O O . ARG A 1 219 ? -22.912 5.547 36.123 1.00 35.66 219 ARG A O 1
ATOM 1795 N N . LYS A 1 220 ? -23.765 7.537 36.762 1.00 38.34 220 LYS A N 1
ATOM 1796 C CA . LYS A 1 220 ? -23.019 7.803 37.999 1.00 38.34 220 LYS A CA 1
ATOM 1797 C C . LYS A 1 220 ? -23.143 6.705 39.073 1.00 38.34 220 LYS A C 1
ATOM 1799 O O . LYS A 1 220 ? -23.674 7.008 40.126 1.00 38.34 220 LYS A O 1
ATOM 1804 N N . PHE A 1 221 ? -22.632 5.491 38.895 1.00 39.31 221 PHE A N 1
ATOM 1805 C CA . PHE A 1 221 ? -22.412 4.571 40.022 1.00 39.31 221 PHE A CA 1
ATOM 1806 C C . PHE A 1 221 ? -21.263 3.597 39.704 1.00 39.31 221 PHE A C 1
ATOM 1808 O O . PHE A 1 221 ? -21.482 2.590 39.046 1.00 39.31 221 PHE A O 1
ATOM 1815 N N . GLY A 1 222 ? -20.042 3.885 40.178 1.00 61.75 222 GLY A N 1
ATOM 1816 C CA . GLY A 1 222 ? -18.917 2.932 40.156 1.00 61.75 222 GLY A CA 1
ATOM 1817 C C . GLY A 1 222 ? -17.699 3.347 39.321 1.00 61.75 222 GLY A C 1
ATOM 1818 O O . GLY A 1 222 ? -17.430 4.538 39.152 1.00 61.75 222 GLY A O 1
ATOM 1819 N N . ASN A 1 223 ? -16.942 2.339 38.875 1.00 67.50 223 ASN A N 1
ATOM 1820 C CA . ASN A 1 223 ? -15.812 2.479 37.952 1.00 67.50 223 ASN A CA 1
ATOM 1821 C C . ASN A 1 223 ? -16.314 2.748 36.525 1.00 67.50 223 ASN A C 1
ATOM 1823 O O . ASN A 1 223 ? -17.438 2.385 36.176 1.00 67.50 223 ASN A O 1
ATOM 1827 N N . THR A 1 224 ? -15.482 3.384 35.702 1.00 71.94 224 THR A N 1
ATOM 1828 C CA . THR A 1 224 ? -15.794 3.624 34.285 1.00 71.94 224 THR A CA 1
ATOM 1829 C C . THR A 1 224 ? -15.221 2.488 33.455 1.00 71.94 224 THR A C 1
ATOM 1831 O O . THR A 1 224 ? -14.074 2.104 33.669 1.00 71.94 224 THR A O 1
ATOM 1834 N N . TYR A 1 225 ? -15.986 1.981 32.490 1.00 78.75 225 TYR A N 1
ATOM 1835 C CA . TYR A 1 225 ? -15.517 0.937 31.582 1.00 78.75 225 TYR A CA 1
ATOM 1836 C C . TYR A 1 225 ? -15.371 1.470 30.164 1.00 78.75 225 TYR A C 1
ATOM 1838 O O . TYR A 1 225 ? -16.206 2.246 29.698 1.00 78.75 225 TYR A O 1
ATOM 1846 N N . VAL A 1 226 ? -14.320 1.029 29.479 1.00 76.62 226 VAL A N 1
ATOM 1847 C CA . VAL A 1 226 ? -14.087 1.317 28.063 1.00 76.62 226 VAL A CA 1
ATOM 1848 C C . VAL A 1 226 ? -14.089 0.010 27.293 1.00 76.62 226 VAL A C 1
ATOM 1850 O O . VAL A 1 226 ? -13.459 -0.960 27.704 1.00 76.62 226 VAL A O 1
ATOM 1853 N N . ILE A 1 227 ? -14.812 -0.017 26.180 1.00 76.06 227 ILE A N 1
ATOM 1854 C CA . ILE A 1 227 ? -14.963 -1.206 25.346 1.00 76.06 227 ILE A CA 1
ATOM 1855 C C . ILE A 1 227 ? -14.104 -1.031 24.097 1.00 76.06 227 ILE A C 1
ATOM 1857 O O . ILE A 1 227 ? -14.362 -0.150 23.277 1.00 76.06 227 ILE A O 1
ATOM 1861 N N . GLU A 1 228 ? -13.136 -1.918 23.902 1.00 78.38 228 GLU A N 1
ATOM 1862 C CA . GLU A 1 228 ? -12.456 -2.088 22.623 1.00 78.38 228 GLU A CA 1
ATOM 1863 C C . GLU A 1 228 ? -13.215 -3.136 21.804 1.00 78.38 228 GLU A C 1
ATOM 1865 O O . GLU A 1 228 ? -12.975 -4.344 21.902 1.00 78.38 228 GLU A O 1
ATOM 1870 N N . ARG A 1 229 ? -14.165 -2.659 20.991 1.00 79.75 229 ARG A N 1
ATOM 1871 C CA . ARG A 1 229 ? -15.121 -3.510 20.264 1.00 79.75 229 ARG A CA 1
ATOM 1872 C C . ARG A 1 229 ? -14.442 -4.591 19.430 1.00 79.75 229 ARG A C 1
ATOM 1874 O O . ARG A 1 229 ? -14.811 -5.753 19.540 1.00 79.75 229 ARG A O 1
ATOM 1881 N N . ASN A 1 230 ? -13.421 -4.223 18.654 1.00 77.12 230 ASN A N 1
ATOM 1882 C CA . ASN A 1 230 ? -12.776 -5.113 17.681 1.00 77.12 230 ASN A CA 1
ATOM 1883 C C . ASN A 1 230 ? -11.920 -6.216 18.314 1.00 77.12 230 ASN A C 1
ATOM 1885 O O . ASN A 1 230 ? -11.810 -7.292 17.736 1.00 77.12 230 ASN A O 1
ATOM 1889 N N . LYS A 1 231 ? -11.306 -5.955 19.475 1.00 78.88 231 LYS A N 1
ATOM 1890 C CA . LYS A 1 231 ? -10.518 -6.963 20.207 1.00 78.88 231 LYS A CA 1
ATOM 1891 C C . LYS A 1 231 ? -11.338 -7.695 21.274 1.00 78.88 231 LYS A C 1
ATOM 1893 O O . LYS A 1 231 ? -10.788 -8.538 21.976 1.00 78.88 231 LYS A O 1
ATOM 1898 N N . ALA A 1 232 ? -12.620 -7.351 21.418 1.00 86.56 232 ALA A N 1
ATOM 1899 C CA . ALA A 1 232 ? -13.500 -7.824 22.480 1.00 86.56 232 ALA A CA 1
ATOM 1900 C C . ALA A 1 232 ? -12.873 -7.738 23.881 1.00 86.56 232 ALA A C 1
ATOM 1902 O O . ALA A 1 232 ? -12.920 -8.692 24.666 1.00 86.56 232 ALA A O 1
ATOM 1903 N N . LYS A 1 233 ? -12.291 -6.570 24.176 1.00 84.44 233 LYS A N 1
ATOM 1904 C CA . LYS A 1 233 ? -11.714 -6.241 25.481 1.00 84.44 233 LYS A CA 1
ATOM 1905 C C . LYS A 1 233 ? -12.538 -5.170 26.174 1.00 84.44 233 LYS A C 1
ATOM 1907 O O . LYS A 1 233 ? -13.005 -4.220 25.546 1.00 84.44 233 LYS A O 1
ATOM 1912 N N . ILE A 1 234 ? -12.688 -5.320 27.481 1.00 82.25 234 ILE A N 1
ATOM 1913 C CA . ILE A 1 234 ? -13.274 -4.320 28.365 1.00 82.25 234 ILE A CA 1
ATOM 1914 C C . ILE A 1 234 ? -12.185 -3.894 29.336 1.00 82.25 234 ILE A C 1
ATOM 1916 O O . ILE A 1 234 ? -11.570 -4.725 30.003 1.00 82.25 234 ILE A O 1
ATOM 1920 N N . TYR A 1 235 ? -11.964 -2.593 29.421 1.00 81.31 235 TYR A N 1
ATOM 1921 C CA . TYR A 1 235 ? -11.014 -1.969 30.324 1.00 81.31 235 TYR A CA 1
ATOM 1922 C C . TYR A 1 235 ? -11.760 -1.277 31.457 1.00 81.31 235 TYR A C 1
ATOM 1924 O O . TYR A 1 235 ? -12.806 -0.675 31.238 1.00 81.31 235 TYR A O 1
ATOM 1932 N N . GLU A 1 236 ? -11.218 -1.353 32.665 1.00 82.00 236 GLU A N 1
ATOM 1933 C CA . GLU A 1 236 ? -11.717 -0.676 33.856 1.00 82.00 236 GLU A CA 1
ATOM 1934 C C . GLU A 1 236 ? -10.807 0.507 34.193 1.00 82.00 236 GLU A C 1
ATOM 1936 O O . GLU A 1 236 ? -9.591 0.361 34.332 1.00 82.00 236 GLU A O 1
ATOM 1941 N N . ILE A 1 237 ? -11.414 1.678 34.361 1.00 75.94 237 ILE A N 1
ATOM 1942 C CA . ILE A 1 237 ? -10.778 2.891 34.864 1.00 75.94 237 ILE A CA 1
ATOM 1943 C C . ILE A 1 237 ? -11.236 3.071 36.306 1.00 75.94 237 ILE A C 1
ATOM 1945 O O . ILE A 1 237 ? -12.431 3.259 36.574 1.00 75.94 237 ILE A O 1
ATOM 1949 N N . LYS A 1 238 ? -10.291 3.019 37.250 1.00 75.50 238 LYS A N 1
ATOM 1950 C CA . LYS A 1 238 ? -10.612 3.232 38.661 1.00 75.50 238 LYS A CA 1
ATOM 1951 C C . LYS A 1 238 ? -11.084 4.662 38.870 1.00 75.50 238 LYS A C 1
ATOM 1953 O O . LYS A 1 238 ? -10.522 5.615 38.331 1.00 75.50 238 LYS A O 1
ATOM 1958 N N . LYS A 1 239 ? -12.073 4.820 39.749 1.00 71.88 239 LYS A N 1
ATOM 1959 C CA . LYS A 1 239 ? -12.575 6.140 40.146 1.00 71.88 239 LYS A CA 1
ATOM 1960 C C . LYS A 1 239 ? -11.474 7.072 40.675 1.00 71.88 239 LYS A C 1
ATOM 1962 O O . LYS A 1 239 ? -11.576 8.270 40.470 1.00 71.88 239 LYS A O 1
ATOM 1967 N N . SER A 1 240 ? -10.442 6.535 41.331 1.00 70.81 240 SER A N 1
ATOM 1968 C CA . SER A 1 240 ? -9.291 7.309 41.826 1.00 70.81 240 SER A CA 1
ATOM 1969 C C . SER A 1 240 ? -8.476 7.975 40.719 1.00 70.81 240 SER A C 1
ATOM 1971 O O . SER A 1 240 ? -7.850 9.005 40.953 1.00 70.81 240 SER A O 1
ATOM 1973 N N . ASP A 1 241 ? -8.467 7.378 39.528 1.00 65.25 241 ASP A N 1
ATOM 1974 C CA . ASP A 1 241 ? -7.607 7.794 38.418 1.00 65.25 241 ASP A CA 1
ATOM 1975 C C . ASP A 1 241 ? -8.325 8.833 37.540 1.00 65.25 241 ASP A C 1
ATOM 1977 O O . ASP A 1 241 ? -7.700 9.704 36.915 1.00 65.25 241 ASP A O 1
ATOM 1981 N N . LEU A 1 242 ? -9.661 8.793 37.582 1.00 63.53 242 LEU A N 1
ATOM 1982 C CA . LEU A 1 242 ? -10.537 9.863 37.133 1.00 63.53 242 LEU A CA 1
ATOM 1983 C C . LEU A 1 242 ? -10.372 11.045 38.092 1.00 63.53 242 LEU A C 1
ATOM 1985 O O . LEU A 1 242 ? -10.680 10.950 39.277 1.00 63.53 242 LEU A O 1
ATOM 1989 N N . LEU A 1 243 ? -9.891 12.183 37.583 1.00 58.31 243 LEU A N 1
ATOM 1990 C CA . LEU A 1 243 ? -9.952 13.424 38.354 1.00 58.31 243 LEU A CA 1
ATOM 1991 C C . LEU A 1 243 ? -11.404 13.656 38.769 1.00 58.31 243 LEU A C 1
ATOM 1993 O O . LEU A 1 243 ? -12.308 13.488 37.945 1.00 58.31 243 LEU A O 1
ATOM 1997 N N . GLU A 1 244 ? -11.622 14.061 40.021 1.00 50.00 244 GLU A N 1
ATOM 1998 C CA . GLU A 1 244 ? -12.908 14.610 40.426 1.00 50.00 244 GLU A CA 1
ATOM 1999 C C . GLU A 1 244 ? -13.181 15.831 39.557 1.00 50.00 244 GLU A C 1
ATOM 2001 O O . GLU A 1 244 ? -12.700 16.940 39.790 1.00 50.00 244 GLU A O 1
ATOM 2006 N N . PHE A 1 245 ? -13.942 15.602 38.497 1.00 44.38 245 PHE A N 1
ATOM 2007 C CA . PHE A 1 245 ? -14.475 16.665 37.691 1.00 44.38 245 PHE A CA 1
ATOM 2008 C C . PHE A 1 245 ? -15.516 17.388 38.551 1.00 44.38 245 PHE A C 1
ATOM 2010 O O . PHE A 1 245 ? -16.662 16.949 38.681 1.00 44.38 245 PHE A O 1
ATOM 2017 N N . SER A 1 246 ? -15.099 18.472 39.205 1.00 41.47 246 SER A N 1
ATOM 2018 C CA . SER A 1 246 ? -16.003 19.300 39.992 1.00 41.47 246 SER A CA 1
ATOM 2019 C C . SER A 1 246 ? -16.790 20.211 39.059 1.00 41.47 246 SER A C 1
ATOM 2021 O O . SER A 1 246 ? -16.262 21.166 38.494 1.00 41.47 246 SER A O 1
ATOM 2023 N N . ALA A 1 247 ? -18.090 19.947 38.937 1.00 37.44 247 ALA A N 1
ATOM 2024 C CA . ALA A 1 247 ? -19.023 20.776 38.173 1.00 37.44 247 ALA A CA 1
ATOM 2025 C C . ALA A 1 247 ? -19.223 22.193 38.757 1.00 37.44 247 ALA A C 1
ATOM 2027 O O . ALA A 1 247 ? -20.006 22.969 38.218 1.00 37.44 247 ALA A O 1
ATOM 2028 N N . ILE A 1 248 ? -18.558 22.523 39.869 1.00 40.06 248 ILE A N 1
ATOM 2029 C CA . ILE A 1 248 ? -18.773 23.757 40.634 1.00 40.06 248 ILE A CA 1
ATOM 2030 C C . ILE A 1 248 ? -17.813 24.873 40.188 1.00 40.06 248 ILE A C 1
ATOM 2032 O O . ILE A 1 248 ? -18.087 26.046 40.429 1.00 40.06 248 ILE A O 1
ATOM 2036 N N . GLN A 1 249 ? -16.713 24.549 39.498 1.00 47.72 249 GLN A N 1
ATOM 2037 C CA . GLN A 1 249 ? -15.747 25.553 39.049 1.00 47.72 249 GLN A CA 1
ATOM 2038 C C . GLN A 1 249 ? -15.650 25.590 37.517 1.00 47.72 249 GLN A C 1
ATOM 2040 O O . GLN A 1 249 ? -15.114 24.660 36.915 1.00 47.72 249 GLN A O 1
ATOM 2045 N N . PRO A 1 250 ? -16.140 26.657 36.856 1.00 42.94 250 PRO A N 1
ATOM 2046 C CA . PRO A 1 250 ? -15.893 26.850 35.435 1.00 42.94 250 PRO A CA 1
ATOM 2047 C C . PRO A 1 250 ? -14.392 27.071 35.215 1.00 42.94 250 PRO A C 1
ATOM 2049 O O . PRO A 1 250 ? -13.805 28.021 35.738 1.00 42.94 250 PRO A O 1
ATOM 2052 N N . LEU A 1 251 ? -13.765 26.190 34.434 1.00 48.53 251 LEU A N 1
ATOM 2053 C CA . LEU A 1 251 ? -12.388 26.391 33.986 1.00 48.53 251 LEU A CA 1
ATOM 2054 C C . LEU A 1 251 ? -12.368 27.626 33.079 1.00 48.53 251 LEU A C 1
ATOM 2056 O O . LEU A 1 251 ? -12.944 27.619 31.993 1.00 48.53 251 LEU A O 1
ATOM 2060 N N . LYS A 1 252 ? -11.724 28.703 33.539 1.00 47.53 252 LYS A N 1
ATOM 2061 C CA . LYS A 1 252 ? -11.431 29.877 32.711 1.00 47.53 252 LYS A CA 1
ATOM 2062 C C . LYS A 1 252 ? -10.491 29.441 31.586 1.00 47.53 252 LYS A C 1
ATOM 2064 O O . LYS A 1 252 ? -9.338 29.156 31.882 1.00 47.53 252 LYS A O 1
ATOM 2069 N N . ASN A 1 253 ? -10.994 29.378 30.350 1.00 45.84 253 ASN A N 1
ATOM 2070 C CA . ASN A 1 253 ? -10.250 29.257 29.085 1.00 45.84 253 ASN A CA 1
ATOM 2071 C C . ASN A 1 253 ? -8.914 28.503 29.183 1.00 45.84 253 ASN A C 1
ATOM 2073 O O . ASN A 1 253 ? -7.866 29.043 28.834 1.00 45.84 253 ASN A O 1
ATOM 2077 N N . LYS A 1 254 ? -8.942 27.268 29.682 1.00 50.59 254 LYS A N 1
ATOM 2078 C CA . LYS A 1 254 ? -7.804 26.363 29.556 1.00 50.59 254 LYS A CA 1
ATOM 2079 C C . LYS A 1 254 ? -8.038 25.489 28.336 1.00 50.59 254 LYS A C 1
ATOM 2081 O O . LYS A 1 254 ? -9.128 24.936 28.185 1.00 50.59 254 LYS A O 1
ATOM 2086 N N . GLU A 1 255 ? -7.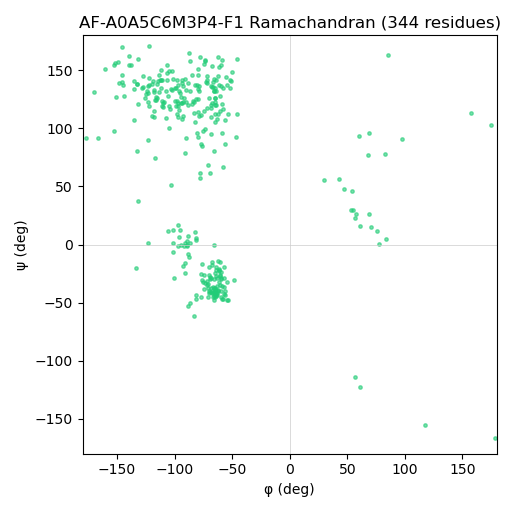029 25.407 27.475 1.00 53.91 255 GLU A N 1
ATOM 2087 C CA . GLU A 1 255 ? -6.963 24.383 26.435 1.00 53.91 255 GLU A CA 1
ATOM 2088 C C . GLU A 1 255 ? -7.201 22.998 27.060 1.00 53.91 255 GLU A C 1
ATOM 2090 O O . GLU A 1 255 ? -6.890 22.804 28.242 1.00 53.91 255 GLU A O 1
ATOM 2095 N N . PRO A 1 256 ? -7.796 22.051 26.317 1.00 52.91 256 PRO A N 1
ATOM 2096 C CA . PRO A 1 256 ? -8.046 20.709 26.824 1.00 52.91 256 PRO A CA 1
ATOM 2097 C C . PRO A 1 256 ? -6.727 20.079 27.291 1.00 52.91 256 PRO A C 1
ATOM 2099 O O . PRO A 1 256 ? -5.872 19.725 26.484 1.00 52.91 256 PRO A O 1
ATOM 2102 N N . GLU A 1 257 ? -6.553 19.958 28.608 1.00 56.41 257 GLU A N 1
ATOM 2103 C CA . GLU A 1 257 ? -5.401 19.276 29.191 1.00 56.41 257 GLU A CA 1
ATOM 2104 C C . GLU A 1 257 ? -5.533 17.775 28.874 1.00 56.41 257 GLU A C 1
ATOM 2106 O O . GLU A 1 257 ? -6.414 17.091 29.398 1.00 56.41 257 GLU A O 1
ATOM 2111 N N . SER A 1 258 ? -4.674 17.258 27.991 1.00 53.41 258 SER A N 1
ATOM 2112 C CA . SER A 1 258 ? -4.592 15.824 27.701 1.00 53.41 258 SER A CA 1
ATOM 2113 C C . SER A 1 258 ? -4.063 15.086 28.932 1.00 53.41 258 SER A C 1
ATOM 2115 O O . SER A 1 258 ? -2.948 15.366 29.389 1.00 53.41 258 SER A O 1
ATOM 2117 N N . LYS A 1 259 ? -4.826 14.126 29.463 1.00 59.66 259 LYS A N 1
ATOM 2118 C CA . LYS A 1 259 ? -4.400 13.287 30.589 1.00 59.66 259 LYS A CA 1
ATOM 2119 C C . LYS A 1 259 ? -4.458 11.815 30.206 1.00 59.66 259 LYS A C 1
ATOM 2121 O O . LYS A 1 259 ? -5.492 11.332 29.754 1.00 59.66 259 LYS A O 1
ATOM 2126 N N . ASN A 1 260 ? -3.371 11.101 30.478 1.00 60.06 260 ASN A N 1
ATOM 2127 C CA . ASN A 1 260 ? -3.322 9.654 30.313 1.00 60.06 260 ASN A CA 1
ATOM 2128 C C . ASN A 1 260 ? -3.955 8.994 31.528 1.00 60.06 260 ASN A C 1
ATOM 2130 O O . ASN A 1 260 ? -3.606 9.289 32.675 1.00 60.06 260 ASN A O 1
ATOM 2134 N N . LEU A 1 261 ? -4.938 8.143 31.263 1.00 62.88 261 LEU A N 1
ATOM 2135 C CA . LEU A 1 261 ? -5.623 7.379 32.289 1.00 62.88 261 LEU A CA 1
ATOM 2136 C C . LEU A 1 261 ? -4.989 6.001 32.367 1.00 62.88 261 LEU A C 1
ATOM 2138 O O . LEU A 1 261 ? -4.817 5.326 31.352 1.00 62.88 261 LEU A O 1
ATOM 2142 N N . LYS A 1 262 ? -4.689 5.568 33.590 1.00 71.06 262 LYS A N 1
ATOM 2143 C CA . LYS A 1 262 ? -4.342 4.174 33.828 1.00 71.06 262 LYS A CA 1
ATOM 2144 C C . LYS A 1 262 ? -5.599 3.343 33.651 1.00 71.06 262 LYS A C 1
ATOM 2146 O O . LYS A 1 262 ? -6.626 3.617 34.274 1.00 71.06 262 LYS A O 1
ATOM 2151 N N . VAL A 1 263 ? -5.514 2.333 32.799 1.00 73.31 263 VAL A N 1
ATOM 2152 C CA . VAL A 1 263 ? -6.609 1.394 32.581 1.00 73.31 263 VAL A CA 1
ATOM 2153 C C . VAL A 1 263 ? -6.154 0.000 32.952 1.00 73.31 263 VAL A C 1
ATOM 2155 O O . VAL A 1 263 ? -5.022 -0.396 32.689 1.00 73.31 263 VAL A O 1
ATOM 2158 N N . ARG A 1 264 ? -7.044 -0.754 33.585 1.00 80.56 264 ARG A N 1
ATOM 2159 C CA . ARG A 1 264 ? -6.823 -2.158 33.904 1.00 80.56 264 ARG A CA 1
ATOM 2160 C C . ARG A 1 264 ? -7.599 -2.997 32.905 1.00 80.56 264 ARG A C 1
ATOM 2162 O O . ARG A 1 264 ? -8.784 -2.744 32.705 1.00 80.56 264 ARG A O 1
ATOM 2169 N N . ASN A 1 265 ? -6.983 -4.024 32.323 1.00 82.06 265 ASN A N 1
ATOM 2170 C CA . ASN A 1 265 ? -7.757 -5.015 31.577 1.00 82.06 265 ASN A CA 1
ATOM 2171 C C . ASN A 1 265 ? -8.757 -5.685 32.535 1.00 82.06 265 ASN A C 1
ATOM 2173 O O . ASN A 1 265 ? -8.372 -6.328 33.520 1.00 82.06 265 ASN A O 1
ATOM 2177 N N . PHE A 1 266 ? -10.047 -5.471 32.283 1.00 85.25 266 PHE A N 1
ATOM 2178 C CA . PHE A 1 266 ? -11.101 -6.055 33.087 1.00 85.25 266 PHE A CA 1
ATOM 2179 C C . PHE A 1 266 ? -11.376 -7.472 32.599 1.00 85.25 266 PHE A C 1
ATOM 2181 O O . PHE A 1 266 ? -11.178 -8.410 33.380 1.00 85.25 266 PHE A O 1
ATOM 2188 N N . ILE A 1 267 ? -11.802 -7.614 31.339 1.00 87.56 267 ILE A N 1
ATOM 2189 C CA . ILE A 1 267 ? -12.249 -8.874 30.732 1.00 87.56 267 ILE A CA 1
ATOM 2190 C C . ILE A 1 267 ? -11.930 -8.897 29.235 1.00 87.56 267 ILE A C 1
ATOM 2192 O O . ILE A 1 267 ? -12.193 -7.919 28.532 1.00 87.56 267 ILE A O 1
ATOM 2196 N N . THR A 1 268 ? -11.463 -10.049 28.741 1.00 91.00 268 THR A N 1
ATOM 2197 C CA . THR A 1 268 ? -11.357 -10.349 27.307 1.00 91.00 268 THR A CA 1
ATOM 2198 C C . THR A 1 268 ? -12.254 -11.538 26.972 1.00 91.00 268 THR A C 1
ATOM 2200 O O . THR A 1 268 ? -12.170 -12.570 27.630 1.00 91.00 268 THR A O 1
ATOM 2203 N N . LEU A 1 269 ? -13.087 -11.459 25.926 1.00 89.31 269 LEU A N 1
ATOM 2204 C CA . LEU A 1 269 ? -13.917 -12.616 25.533 1.00 89.31 269 LEU A CA 1
ATOM 2205 C C . LEU A 1 269 ? -13.079 -13.850 25.139 1.00 89.31 269 LEU A C 1
ATOM 2207 O O . LEU A 1 269 ? -13.516 -14.986 25.338 1.00 89.31 269 LEU A O 1
ATOM 2211 N N . ALA A 1 270 ? -11.850 -13.630 24.664 1.00 89.12 270 ALA A N 1
ATOM 2212 C CA . ALA A 1 270 ? -10.889 -14.688 24.367 1.00 89.12 270 ALA A CA 1
ATOM 2213 C C . ALA A 1 270 ? -10.538 -15.549 25.596 1.00 89.12 270 ALA A C 1
ATOM 2215 O O . ALA A 1 270 ? -10.292 -16.742 25.431 1.00 89.12 270 ALA A O 1
ATOM 2216 N N . ASP A 1 271 ? -10.597 -14.988 26.812 1.00 88.50 271 ASP A N 1
ATOM 2217 C CA . ASP A 1 271 ? -10.342 -15.719 28.064 1.00 88.50 271 ASP A CA 1
ATOM 2218 C C . ASP A 1 271 ? -11.388 -16.827 28.301 1.00 88.50 271 ASP A C 1
ATOM 2220 O O . ASP A 1 271 ? -11.148 -17.777 29.044 1.00 88.50 271 ASP A O 1
ATOM 2224 N N . TYR A 1 272 ? -12.540 -16.736 27.627 1.00 90.56 272 TYR A N 1
ATOM 2225 C CA . TYR A 1 272 ? -13.624 -17.720 27.662 1.00 90.56 272 TYR A CA 1
ATOM 2226 C C . TYR A 1 272 ? -13.716 -18.565 26.384 1.00 90.56 272 TYR A C 1
ATOM 2228 O O . TYR A 1 272 ? -14.717 -19.245 26.169 1.00 90.56 272 TYR A O 1
ATOM 2236 N N . GLY A 1 273 ? -12.711 -18.499 25.503 1.00 90.69 273 GLY A N 1
ATOM 2237 C CA . GLY A 1 273 ? -12.733 -19.181 24.205 1.00 90.69 273 GLY A CA 1
ATOM 2238 C C . GLY A 1 273 ? -13.714 -18.572 23.197 1.00 90.69 273 GLY A C 1
ATOM 2239 O O . GLY A 1 273 ? -14.023 -19.201 22.187 1.00 90.69 273 GLY A O 1
ATOM 2240 N N . ILE A 1 274 ? -14.207 -17.356 23.450 1.00 88.56 274 ILE A N 1
ATOM 2241 C CA . ILE A 1 274 ? -15.149 -16.661 22.573 1.00 88.56 274 ILE A CA 1
ATOM 2242 C C . ILE A 1 274 ? -14.369 -15.682 21.695 1.00 88.56 274 ILE A C 1
ATOM 2244 O O . ILE A 1 274 ? -13.830 -14.682 22.167 1.00 88.56 274 ILE A O 1
ATOM 2248 N N . GLN A 1 275 ? -14.326 -15.958 20.394 1.00 87.44 275 GLN A N 1
ATOM 2249 C CA . GLN A 1 275 ? -13.767 -15.036 19.408 1.00 87.44 275 GLN A CA 1
ATOM 2250 C C . GLN A 1 275 ? -14.865 -14.111 18.887 1.00 87.44 275 GLN A C 1
ATOM 2252 O O . GLN A 1 275 ? -15.861 -14.567 18.324 1.00 87.44 275 GLN A O 1
ATOM 2257 N N . GLY A 1 276 ? -14.696 -12.798 19.018 1.00 79.19 276 GLY A N 1
ATOM 2258 C CA . GLY A 1 276 ? -15.690 -11.890 18.471 1.00 79.19 276 GLY A CA 1
ATOM 2259 C C . GLY A 1 276 ? -15.430 -10.424 18.716 1.00 79.19 276 GLY A C 1
ATOM 2260 O O . GLY A 1 276 ? -14.338 -10.023 19.101 1.00 79.19 276 GLY A O 1
ATOM 2261 N N . GLN A 1 277 ? -16.477 -9.647 18.460 1.00 85.44 277 GLN A N 1
ATOM 2262 C CA . GLN A 1 277 ? -16.544 -8.223 18.745 1.00 85.44 277 GLN A CA 1
ATOM 2263 C C . GLN A 1 277 ? -17.556 -7.986 19.862 1.00 85.44 277 GLN A C 1
ATOM 2265 O O . GLN A 1 277 ? -18.509 -8.759 19.996 1.00 85.44 277 GLN A O 1
ATOM 2270 N N . ILE A 1 278 ? -17.348 -6.941 20.660 1.00 84.75 278 ILE A N 1
ATOM 2271 C CA . ILE A 1 278 ? -18.326 -6.484 21.654 1.00 84.75 278 ILE A CA 1
ATOM 2272 C C . ILE A 1 278 ? -19.115 -5.332 21.042 1.00 84.75 278 ILE A C 1
ATOM 2274 O O . ILE A 1 278 ? -18.540 -4.296 20.714 1.00 84.75 278 ILE A O 1
ATOM 2278 N N . GLU A 1 279 ? -20.425 -5.503 20.915 1.00 83.50 279 GLU A N 1
ATOM 2279 C CA . GLU A 1 279 ? -21.333 -4.424 20.517 1.00 83.50 279 GLU A CA 1
ATOM 2280 C C . GLU A 1 279 ? -21.676 -3.534 21.702 1.00 83.50 279 GLU A C 1
ATOM 2282 O O . GLU A 1 279 ? -21.673 -2.304 21.597 1.00 83.50 279 GLU A O 1
ATOM 2287 N N . ASP A 1 280 ? -21.957 -4.172 22.836 1.00 81.81 280 ASP A N 1
ATOM 2288 C CA . ASP A 1 280 ? -22.442 -3.500 24.027 1.00 81.81 280 ASP A CA 1
ATOM 2289 C C . ASP A 1 280 ? -22.047 -4.265 25.297 1.00 81.81 280 ASP A C 1
ATOM 2291 O O . ASP A 1 280 ? -21.831 -5.481 25.277 1.00 81.81 280 ASP A O 1
ATOM 2295 N N . PHE A 1 281 ? -21.955 -3.544 26.409 1.00 84.38 281 PHE A N 1
ATOM 2296 C CA . PHE A 1 281 ? -21.576 -4.066 27.716 1.00 84.38 281 PHE A CA 1
ATOM 2297 C C . PHE A 1 281 ? -22.357 -3.353 28.813 1.00 84.38 281 PHE A C 1
ATOM 2299 O O . PHE A 1 281 ? -22.344 -2.126 28.913 1.00 84.38 281 PHE A O 1
ATOM 2306 N N . VAL A 1 282 ? -23.000 -4.136 29.674 1.00 83.94 282 VAL A N 1
ATOM 2307 C CA . VAL A 1 282 ? -23.778 -3.625 30.800 1.00 83.94 282 VAL A CA 1
ATOM 2308 C C . VAL A 1 282 ? -23.455 -4.435 32.046 1.00 83.94 282 VAL A C 1
ATOM 2310 O O . VAL A 1 282 ? -23.463 -5.663 32.025 1.00 83.94 282 VAL A O 1
ATOM 2313 N N . VAL A 1 283 ? -23.223 -3.741 33.156 1.00 82.25 283 VAL A N 1
ATOM 2314 C CA . VAL A 1 283 ? -23.109 -4.347 34.486 1.00 82.25 283 VAL A CA 1
ATOM 2315 C C . VAL A 1 283 ? -24.454 -4.222 35.203 1.00 82.25 283 VAL A C 1
ATOM 2317 O O . VAL A 1 283 ? -25.115 -3.183 35.118 1.00 82.25 283 VAL A O 1
ATOM 2320 N N . SER A 1 284 ? -24.885 -5.284 35.883 1.00 76.69 284 SER A N 1
ATOM 2321 C CA . SER A 1 284 ? -26.082 -5.275 36.724 1.00 76.69 284 SER A CA 1
ATOM 2322 C C . SER A 1 284 ? -25.941 -4.265 37.867 1.00 76.69 284 SER A C 1
ATOM 2324 O O . SER A 1 284 ? -24.843 -3.980 38.338 1.00 76.69 284 SER A O 1
ATOM 2326 N N . ALA A 1 285 ? -27.064 -3.733 38.356 1.00 74.50 285 ALA A N 1
ATOM 2327 C CA . ALA A 1 285 ? -27.059 -2.712 39.409 1.00 74.50 285 ALA A CA 1
ATOM 2328 C C . ALA A 1 285 ? -26.407 -3.183 40.727 1.00 74.50 285 ALA A C 1
ATOM 2330 O O . ALA A 1 285 ? -25.892 -2.367 41.487 1.00 74.50 285 ALA A O 1
ATOM 2331 N N . ASP A 1 286 ? -26.408 -4.492 40.990 1.00 79.50 286 ASP A N 1
ATOM 2332 C CA . ASP A 1 286 ? -25.767 -5.106 42.156 1.00 79.50 286 ASP A CA 1
ATOM 2333 C C . ASP A 1 286 ? -24.275 -5.433 41.945 1.00 79.50 286 ASP A C 1
ATOM 2335 O O . ASP A 1 286 ? -23.637 -5.973 42.851 1.00 79.50 286 ASP A O 1
ATOM 2339 N N . ASN A 1 287 ? -23.710 -5.109 40.774 1.00 82.31 287 ASN A N 1
ATOM 2340 C CA . ASN A 1 287 ? -22.333 -5.410 40.372 1.00 82.31 287 ASN A CA 1
ATOM 2341 C C . ASN A 1 287 ? -21.952 -6.896 40.512 1.00 82.31 287 ASN A C 1
ATOM 2343 O O . ASN A 1 287 ? -20.791 -7.217 40.775 1.00 82.31 287 ASN A O 1
ATOM 2347 N N . LYS A 1 288 ? -22.914 -7.819 40.375 1.00 85.44 288 LYS A N 1
ATOM 2348 C CA . LYS A 1 288 ? -22.648 -9.268 40.419 1.00 85.44 288 LYS A CA 1
ATOM 2349 C C . LYS A 1 288 ? -22.582 -9.908 39.046 1.00 85.44 288 LYS A C 1
ATOM 2351 O O . LYS A 1 288 ? -21.843 -10.876 38.876 1.00 85.44 288 LYS A O 1
ATOM 2356 N N . THR A 1 289 ? -23.301 -9.361 38.073 1.00 83.69 289 THR A N 1
ATOM 2357 C CA . THR A 1 289 ? -23.417 -9.933 36.735 1.00 83.69 289 THR A CA 1
ATOM 2358 C C . THR A 1 289 ? -23.079 -8.879 35.698 1.00 83.69 289 THR A C 1
ATOM 2360 O O . THR A 1 289 ? -23.534 -7.742 35.777 1.00 83.69 289 THR A O 1
ATOM 2363 N N . ALA A 1 290 ? -22.290 -9.253 34.702 1.00 87.94 290 ALA A N 1
ATOM 2364 C CA . ALA A 1 290 ? -22.121 -8.456 33.504 1.00 87.94 290 ALA A CA 1
ATOM 2365 C C . ALA A 1 290 ? -22.693 -9.186 32.293 1.00 87.94 290 ALA A C 1
ATOM 2367 O O . ALA A 1 290 ? -22.639 -10.412 32.180 1.00 87.94 290 ALA A O 1
ATOM 2368 N N . TYR A 1 291 ? -23.234 -8.384 31.392 1.00 85.88 291 TYR A N 1
ATOM 2369 C CA . TYR A 1 291 ? -23.850 -8.784 30.148 1.00 85.88 291 TYR A CA 1
ATOM 2370 C C . TYR A 1 291 ? -23.019 -8.184 29.023 1.00 85.88 291 TYR A C 1
ATOM 2372 O O . TYR A 1 291 ? -22.774 -6.977 29.009 1.00 85.88 291 TYR A O 1
ATOM 2380 N N . ILE A 1 292 ? -22.551 -9.024 28.108 1.00 89.38 292 ILE A N 1
ATOM 2381 C CA . ILE A 1 292 ? -21.751 -8.622 26.955 1.00 89.38 292 ILE A CA 1
ATOM 2382 C C . ILE A 1 292 ? -22.489 -9.088 25.709 1.00 89.38 292 ILE A C 1
ATOM 2384 O O . ILE A 1 292 ? -22.705 -10.284 25.518 1.00 89.38 292 ILE A O 1
ATOM 2388 N N . LEU A 1 293 ? -22.870 -8.150 24.852 1.00 85.25 293 LEU A N 1
ATOM 2389 C CA . LEU A 1 293 ? -23.470 -8.462 23.565 1.00 85.25 293 LEU A CA 1
ATOM 2390 C C . LEU A 1 293 ? -22.360 -8.632 22.528 1.00 85.25 293 LEU A C 1
ATOM 2392 O O . LEU A 1 293 ? -21.603 -7.691 22.285 1.00 85.25 293 LEU A O 1
ATOM 2396 N N . SER A 1 294 ? -22.267 -9.812 21.913 1.00 88.75 294 SER A N 1
ATOM 2397 C CA . SER A 1 294 ? -21.285 -10.088 20.864 1.00 88.75 294 SER A CA 1
ATOM 2398 C C . SER A 1 294 ? -21.941 -10.267 19.501 1.00 88.75 294 SER A C 1
ATOM 2400 O O . SER A 1 294 ? -22.782 -11.148 19.326 1.00 88.75 294 SER A O 1
ATOM 2402 N N . SER A 1 295 ? -21.527 -9.465 18.517 1.00 81.81 295 SER A N 1
ATOM 2403 C CA . SER A 1 295 ? -22.063 -9.524 17.151 1.00 81.81 295 SER A CA 1
ATOM 2404 C C . SER A 1 295 ? -21.533 -10.692 16.329 1.00 81.81 295 SER A C 1
ATOM 2406 O O . SER A 1 295 ? -22.257 -11.201 15.481 1.00 81.81 295 SER A O 1
ATOM 2408 N N . ASN A 1 296 ? -20.301 -11.145 16.575 1.00 83.50 296 ASN A N 1
ATOM 2409 C CA . ASN A 1 296 ? -19.675 -12.180 15.744 1.00 83.50 296 ASN A CA 1
ATOM 2410 C C . ASN A 1 296 ? -20.310 -13.561 15.952 1.00 83.50 296 ASN A C 1
ATOM 2412 O O . ASN A 1 296 ? -20.621 -14.260 14.994 1.00 83.50 296 ASN A O 1
ATOM 2416 N N . ILE A 1 297 ? -20.535 -13.933 17.215 1.00 86.50 297 ILE A N 1
ATOM 2417 C CA . ILE A 1 297 ? -21.250 -15.168 17.569 1.00 86.50 297 ILE A CA 1
ATOM 2418 C C . ILE A 1 297 ? -22.756 -14.944 17.728 1.00 86.50 297 ILE A C 1
ATOM 2420 O O . ILE A 1 297 ? -23.476 -15.877 18.060 1.00 86.50 297 ILE A O 1
ATOM 2424 N N . ASN A 1 298 ? -23.215 -13.707 17.509 1.00 85.12 298 ASN A N 1
ATOM 2425 C CA . ASN A 1 298 ? -24.587 -13.268 17.719 1.00 85.12 298 ASN A CA 1
ATOM 2426 C C . ASN A 1 298 ? -25.168 -13.815 19.032 1.00 85.12 298 ASN A C 1
ATOM 2428 O O . ASN A 1 298 ? -26.173 -14.520 19.034 1.00 85.12 298 ASN A O 1
ATOM 2432 N N . ALA A 1 299 ? -24.493 -13.535 20.144 1.00 87.56 299 ALA A N 1
ATOM 2433 C CA . ALA A 1 299 ? -24.836 -14.098 21.441 1.00 87.56 299 ALA A CA 1
ATOM 2434 C C . ALA A 1 299 ? -24.717 -13.062 22.557 1.00 87.56 299 ALA A C 1
ATOM 2436 O O . ALA A 1 299 ? -23.937 -12.108 22.487 1.00 87.56 299 ALA A O 1
ATOM 2437 N N . LEU A 1 300 ? -25.473 -13.300 23.621 1.00 87.06 300 LEU A N 1
ATOM 2438 C CA . LEU A 1 300 ? -25.340 -12.616 24.892 1.00 87.06 300 LEU A CA 1
ATOM 2439 C C . LEU A 1 300 ? -24.470 -13.463 25.825 1.00 87.06 300 LEU A C 1
ATOM 2441 O O . LEU A 1 300 ? -24.848 -14.564 26.229 1.00 87.06 300 LEU A O 1
ATOM 2445 N N . VAL A 1 301 ? -23.310 -12.931 26.187 1.00 90.62 301 VAL A N 1
ATOM 2446 C CA . VAL A 1 301 ? -22.380 -13.552 27.127 1.00 90.62 301 VAL A CA 1
ATOM 2447 C C . VAL A 1 301 ? -22.655 -12.993 28.519 1.00 90.62 301 VAL A C 1
ATOM 2449 O O . VAL A 1 301 ? -22.607 -11.784 28.743 1.00 90.62 301 VAL A O 1
ATOM 2452 N N . VAL A 1 302 ? -22.961 -13.883 29.457 1.00 90.25 302 VAL A N 1
ATOM 2453 C CA . VAL A 1 302 ? -23.274 -13.567 30.850 1.00 90.25 302 VAL A CA 1
ATOM 2454 C C . VAL A 1 302 ? -22.117 -14.030 31.719 1.00 90.25 302 VAL A C 1
ATOM 2456 O O . VAL A 1 302 ? -21.752 -15.207 31.719 1.00 90.25 302 VAL A O 1
ATOM 2459 N N . ILE A 1 303 ? -21.547 -13.105 32.476 1.00 91.56 303 ILE A N 1
ATOM 2460 C CA . ILE A 1 303 ? -20.349 -13.320 33.289 1.00 91.56 303 ILE A CA 1
ATOM 2461 C C . ILE A 1 303 ? -20.600 -12.882 34.726 1.00 91.56 303 ILE A C 1
ATOM 2463 O O . ILE A 1 303 ? -21.293 -11.899 34.990 1.00 91.56 303 ILE A O 1
ATOM 2467 N N . ASN A 1 304 ? -20.007 -13.599 35.671 1.00 90.50 304 ASN A N 1
ATOM 2468 C CA . ASN A 1 304 ? -19.972 -13.173 37.055 1.00 90.50 304 ASN A CA 1
ATOM 2469 C C . ASN A 1 304 ? -18.949 -12.041 37.162 1.00 90.50 304 ASN A C 1
ATOM 2471 O O . ASN A 1 304 ? -17.755 -12.242 36.946 1.00 90.50 304 ASN A O 1
ATOM 2475 N N . PHE A 1 305 ? -19.429 -10.847 37.485 1.00 85.56 305 PHE A N 1
ATOM 2476 C CA . PHE A 1 305 ? -18.649 -9.618 37.468 1.00 85.56 305 PHE A CA 1
ATOM 2477 C C . PHE A 1 305 ? -17.488 -9.646 38.478 1.00 85.56 305 PHE A C 1
ATOM 2479 O O . PHE A 1 305 ? -16.404 -9.144 38.196 1.00 85.56 305 PHE A O 1
ATOM 2486 N N . GLN A 1 306 ? -17.688 -10.277 39.639 1.00 86.56 306 GLN A N 1
ATOM 2487 C CA . GLN A 1 306 ? -16.701 -10.306 40.723 1.00 86.56 306 GLN A CA 1
ATOM 2488 C C . GLN A 1 306 ? -15.625 -11.371 40.505 1.00 86.56 306 GLN A C 1
ATOM 2490 O O . GLN A 1 306 ? -14.435 -11.105 40.658 1.00 86.56 306 GLN A O 1
ATOM 2495 N N . THR A 1 307 ? -16.045 -12.585 40.148 1.00 90.81 307 THR A N 1
ATOM 2496 C CA . THR A 1 307 ? -15.139 -13.733 39.968 1.00 90.81 307 THR A CA 1
ATOM 2497 C C . THR A 1 307 ? -14.556 -13.813 38.561 1.00 90.81 307 THR A C 1
ATOM 2499 O O . THR A 1 307 ? -13.643 -14.599 38.329 1.00 90.81 307 THR A O 1
ATOM 2502 N N . LYS A 1 308 ? -15.081 -13.011 37.624 1.00 90.88 308 LYS A N 1
ATOM 2503 C CA . LYS A 1 308 ? -14.747 -13.042 36.195 1.00 90.88 308 LYS A CA 1
ATOM 2504 C C . LYS A 1 308 ? -14.946 -14.424 35.568 1.00 90.88 308 LYS A C 1
ATOM 2506 O O . LYS A 1 308 ? -14.244 -14.783 34.627 1.00 90.88 308 LYS A O 1
ATOM 2511 N N . GLN A 1 309 ? -15.890 -15.211 36.079 1.00 92.44 309 GLN A N 1
ATOM 2512 C CA . GLN A 1 309 ? -16.227 -16.522 35.528 1.00 92.44 309 GLN A CA 1
ATOM 2513 C C . GLN A 1 309 ? -17.383 -16.414 34.536 1.00 92.44 309 GLN A C 1
ATOM 2515 O O . GLN A 1 309 ? -18.336 -15.664 34.757 1.00 92.44 309 GLN A O 1
ATOM 2520 N N . LEU A 1 310 ? -17.318 -17.190 33.455 1.00 93.31 310 LEU A N 1
ATOM 2521 C CA . LEU A 1 310 ? -18.433 -17.343 32.527 1.00 93.31 310 LEU A CA 1
ATOM 2522 C C . LEU A 1 310 ? -19.604 -18.026 33.244 1.00 93.31 310 LEU A C 1
ATOM 2524 O O . LEU A 1 310 ? -19.453 -19.132 33.755 1.00 93.31 310 LEU A O 1
ATOM 2528 N N . ILE A 1 311 ? -20.767 -17.373 33.268 1.00 91.25 311 ILE A N 1
ATOM 2529 C CA . ILE A 1 311 ? -22.005 -17.965 33.789 1.00 91.25 311 ILE A CA 1
ATOM 2530 C C . ILE A 1 311 ? -22.713 -18.711 32.661 1.00 91.25 311 ILE A C 1
ATOM 2532 O O . ILE A 1 311 ? -23.078 -19.874 32.816 1.00 91.25 311 ILE A O 1
ATOM 2536 N N . LYS A 1 312 ? -22.947 -18.030 31.532 1.00 91.94 312 LYS A N 1
ATOM 2537 C CA . LYS A 1 312 ? -23.729 -18.575 30.418 1.00 91.94 312 LYS A CA 1
ATOM 2538 C C . LYS A 1 312 ? -23.449 -17.832 29.115 1.00 91.94 312 LYS A C 1
ATOM 2540 O O . LYS A 1 312 ? -23.187 -16.635 29.129 1.00 91.94 312 LYS A O 1
ATOM 2545 N N . VAL A 1 313 ? -23.593 -18.527 27.992 1.00 91.56 313 VAL A N 1
ATOM 2546 C CA . VAL A 1 313 ? -23.711 -17.927 26.655 1.00 91.56 313 VAL A CA 1
ATOM 2547 C C . VAL A 1 313 ? -25.117 -18.215 26.139 1.00 91.56 313 VAL A C 1
ATOM 2549 O O . VAL A 1 313 ? -25.606 -19.337 26.273 1.00 91.56 313 VAL A O 1
ATOM 2552 N N . ILE A 1 314 ? -25.797 -17.191 25.633 1.00 85.94 314 ILE A N 1
ATOM 2553 C CA . ILE A 1 314 ? -27.161 -17.282 25.112 1.00 85.94 314 ILE A CA 1
ATOM 2554 C C . ILE A 1 314 ? -27.125 -16.876 23.644 1.00 85.94 314 ILE A C 1
ATOM 2556 O O . ILE A 1 314 ? -26.926 -15.699 23.344 1.00 85.94 314 ILE A O 1
ATOM 2560 N N . ASP A 1 315 ? -27.335 -17.834 22.748 1.00 85.50 315 ASP A N 1
ATOM 2561 C CA . ASP A 1 315 ? -27.426 -17.559 21.315 1.00 85.50 315 ASP A CA 1
ATOM 2562 C C . ASP A 1 315 ? -28.642 -16.675 21.026 1.00 85.50 315 ASP A C 1
ATOM 2564 O O . ASP A 1 315 ? -29.752 -16.920 21.510 1.00 85.50 315 ASP A O 1
ATOM 2568 N N . LEU A 1 316 ? -28.431 -15.628 20.237 1.00 78.88 316 LEU A N 1
ATOM 2569 C CA . LEU A 1 316 ? -29.476 -14.718 19.799 1.00 78.88 316 LEU A CA 1
ATOM 2570 C C . LEU A 1 316 ? -29.857 -15.044 18.348 1.00 78.88 316 LEU A C 1
ATOM 2572 O O . LEU A 1 316 ? -29.021 -15.479 17.552 1.00 78.88 316 LEU A O 1
ATOM 2576 N N . PRO A 1 317 ? -31.120 -14.824 17.953 1.00 73.56 317 PRO A N 1
ATOM 2577 C CA . PRO A 1 317 ? -31.512 -14.914 16.553 1.00 73.56 317 PRO A CA 1
ATOM 2578 C C . PRO A 1 317 ? -30.871 -13.778 15.742 1.00 73.56 317 PRO A C 1
ATOM 2580 O O . PRO A 1 317 ? -30.578 -12.705 16.270 1.00 73.56 317 PRO A O 1
ATOM 2583 N N . SER A 1 318 ? -30.659 -13.984 14.441 1.00 73.12 318 SER A N 1
ATOM 2584 C CA . SER A 1 318 ? -30.021 -12.997 13.544 1.00 73.12 318 SER A CA 1
ATOM 2585 C C . SER A 1 318 ? -30.768 -11.661 13.459 1.00 73.12 318 SER A C 1
ATOM 2587 O O . SER A 1 318 ? -30.167 -10.624 13.195 1.00 7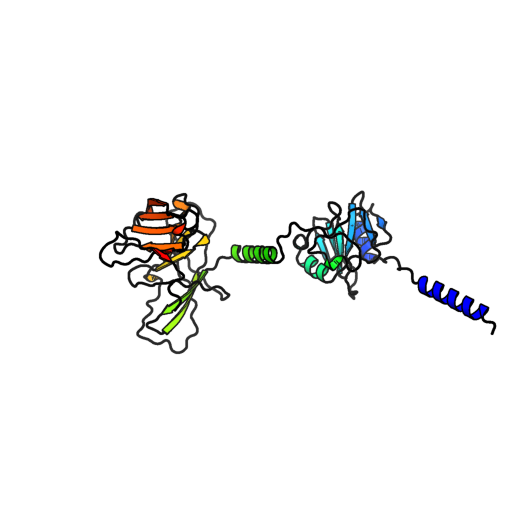3.12 318 SER A O 1
ATOM 2589 N N . SER A 1 319 ? -32.069 -11.654 13.760 1.00 67.81 319 SER A N 1
ATOM 2590 C CA . SER A 1 319 ? -32.876 -10.436 13.897 1.00 67.81 319 SER A CA 1
ATOM 2591 C C . SER A 1 319 ? -32.410 -9.508 15.026 1.00 67.81 319 SER A C 1
ATOM 2593 O O . SER A 1 319 ? -32.845 -8.362 15.076 1.00 67.81 319 SER A O 1
ATOM 2595 N N . CYS A 1 320 ? -31.554 -9.992 15.933 1.00 59.88 320 CYS A N 1
ATOM 2596 C CA . CYS A 1 320 ? -31.004 -9.220 17.043 1.00 59.88 320 CYS A CA 1
ATOM 2597 C C . CYS A 1 320 ? -29.695 -8.481 16.723 1.00 59.88 320 CYS A C 1
ATOM 2599 O O . CYS A 1 320 ? -29.136 -7.818 17.600 1.00 59.88 320 CYS A O 1
ATOM 2601 N N . MET A 1 321 ? -29.208 -8.552 15.481 1.00 62.12 321 MET A N 1
ATOM 2602 C CA . MET A 1 321 ? -28.013 -7.818 15.064 1.00 62.12 321 MET A CA 1
ATOM 2603 C C . MET A 1 321 ? -28.243 -6.298 15.075 1.00 62.12 321 MET A C 1
ATOM 2605 O O . MET A 1 321 ? -29.258 -5.801 14.591 1.00 62.12 321 MET A O 1
ATOM 2609 N N . GLY A 1 322 ? -27.272 -5.548 15.607 1.00 58.94 322 GLY A N 1
ATOM 2610 C CA . GLY A 1 322 ? -27.332 -4.082 15.694 1.00 58.94 322 GLY A CA 1
ATOM 2611 C C . GLY A 1 322 ? -28.254 -3.544 16.792 1.00 58.94 322 GLY A C 1
ATOM 2612 O O . GLY A 1 322 ? -28.553 -2.345 16.811 1.00 58.94 322 GLY A O 1
ATOM 2613 N N . LEU A 1 323 ? -28.721 -4.413 17.693 1.00 62.44 323 LEU A N 1
ATOM 2614 C CA . LEU A 1 323 ? -29.468 -3.982 18.862 1.00 62.44 323 LEU A CA 1
ATOM 2615 C C . LEU A 1 323 ? -28.530 -3.472 19.966 1.00 62.44 323 LEU A C 1
ATOM 2617 O O . LEU A 1 323 ? -27.430 -3.983 20.143 1.00 62.44 323 LEU A O 1
ATOM 2621 N N . GLN A 1 324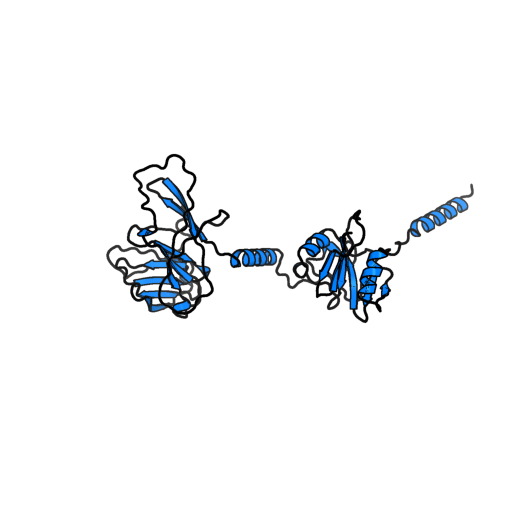 ? -28.983 -2.472 20.720 1.00 59.03 324 GLN A N 1
ATOM 2622 C CA . GLN A 1 324 ? -28.318 -2.000 21.941 1.00 59.03 324 GLN A CA 1
ATOM 2623 C C . GLN A 1 324 ? -29.033 -2.550 23.175 1.00 59.03 324 GLN A C 1
ATOM 2625 O O . GLN A 1 324 ? -30.267 -2.636 23.195 1.00 59.03 324 GLN A O 1
ATOM 2630 N N . MET A 1 325 ? -28.266 -2.901 24.208 1.00 60.03 325 MET A N 1
ATOM 2631 C CA . MET A 1 325 ? -28.793 -3.307 25.503 1.00 60.03 325 MET A CA 1
ATOM 2632 C C . MET A 1 325 ? -29.239 -2.065 26.264 1.00 60.03 325 MET A C 1
ATOM 2634 O O . MET A 1 325 ? -28.437 -1.255 26.724 1.00 60.03 325 MET A O 1
ATOM 2638 N N . VAL A 1 326 ? -30.545 -1.919 26.456 1.00 52.72 326 VAL A N 1
ATOM 2639 C CA . VAL A 1 326 ? -31.073 -0.826 27.268 1.00 52.72 326 VAL A CA 1
ATOM 2640 C C . VAL A 1 326 ? -31.511 -1.406 28.601 1.00 52.72 326 VAL A C 1
ATOM 2642 O O . VAL A 1 326 ? -32.596 -1.967 28.731 1.00 52.72 326 VAL A O 1
ATOM 2645 N N . SER A 1 327 ? -30.664 -1.245 29.617 1.00 48.09 327 SER A N 1
ATOM 2646 C CA . SER A 1 327 ? -31.050 -1.546 30.995 1.00 48.09 327 SER A CA 1
ATOM 2647 C C . SER A 1 327 ? -32.157 -0.582 31.439 1.00 48.09 327 SER A C 1
ATOM 2649 O O . SER A 1 327 ? -31.926 0.611 31.683 1.00 48.09 327 SER A O 1
ATOM 2651 N N . ARG A 1 328 ? -33.388 -1.100 31.507 1.00 41.62 328 ARG A N 1
ATOM 2652 C CA . ARG A 1 328 ? -34.545 -0.428 32.106 1.00 41.62 328 ARG A CA 1
ATOM 2653 C C . ARG A 1 328 ? -35.055 -1.226 33.300 1.00 41.62 328 ARG A C 1
ATOM 2655 O O . ARG A 1 328 ? -36.111 -1.829 33.219 1.00 41.62 328 ARG A O 1
ATOM 2662 N N . SER A 1 329 ? -34.340 -1.175 34.418 1.00 37.44 329 SER A N 1
ATOM 2663 C CA . SER A 1 329 ? -34.968 -1.177 35.744 1.00 37.44 329 SER A CA 1
ATOM 2664 C C . SER A 1 329 ? -33.923 -0.859 36.808 1.00 37.44 329 SER A C 1
ATOM 2666 O O . SER A 1 329 ? -32.842 -1.437 36.825 1.00 37.44 329 SER A O 1
ATOM 2668 N N . SER A 1 330 ? -34.242 0.072 37.705 1.00 40.03 330 SER A N 1
ATOM 2669 C CA . SER A 1 330 ? -33.471 0.329 38.926 1.00 40.03 330 SER A CA 1
ATOM 2670 C C . SER A 1 330 ? -33.809 -0.658 40.051 1.00 40.03 330 SER A C 1
ATOM 2672 O O . SER A 1 330 ? -33.341 -0.463 41.168 1.00 40.03 330 SER A O 1
ATOM 2674 N N . ILE A 1 331 ? -34.667 -1.657 39.794 1.00 40.56 331 ILE A N 1
ATOM 2675 C CA . ILE A 1 331 ? -35.269 -2.496 40.840 1.00 40.56 331 ILE A CA 1
ATOM 2676 C C . ILE A 1 331 ? -35.226 -4.005 40.513 1.00 40.56 331 ILE A C 1
ATOM 2678 O O . ILE A 1 331 ? -35.232 -4.794 41.449 1.00 40.56 331 ILE A O 1
ATOM 2682 N N . GLU A 1 332 ? -35.071 -4.445 39.256 1.00 32.69 332 GLU A N 1
ATOM 2683 C CA . GLU A 1 332 ? -34.999 -5.887 38.918 1.00 32.69 332 GLU A CA 1
ATOM 2684 C C . GLU A 1 332 ? -34.055 -6.188 37.736 1.00 32.69 332 GLU A C 1
ATOM 2686 O O . GLU A 1 332 ? -34.067 -5.442 36.753 1.00 32.69 332 GLU A O 1
ATOM 2691 N N . PRO A 1 333 ? -33.260 -7.277 37.773 1.00 38.09 333 PRO A N 1
ATOM 2692 C CA . PRO A 1 333 ? -32.366 -7.661 36.690 1.00 38.09 333 PRO A CA 1
ATOM 2693 C C . PRO A 1 333 ? -32.914 -8.830 35.850 1.00 38.09 333 PRO A C 1
ATOM 2695 O O . PRO A 1 333 ? -32.177 -9.779 35.649 1.00 38.09 333 PRO A O 1
ATOM 2698 N N . ASP A 1 334 ? -34.150 -8.798 35.336 1.00 37.34 334 ASP A N 1
ATOM 2699 C CA . ASP A 1 334 ? -34.695 -9.980 34.622 1.00 37.34 334 ASP A CA 1
ATOM 2700 C C . ASP A 1 334 ? -35.163 -9.744 33.180 1.00 37.34 334 ASP A C 1
ATOM 2702 O O . ASP A 1 334 ? -35.599 -10.679 32.508 1.00 37.34 334 ASP A O 1
ATOM 2706 N N . GLN A 1 335 ? -35.033 -8.529 32.641 1.00 35.09 335 GLN A N 1
ATOM 2707 C CA . GLN A 1 335 ? -35.356 -8.279 31.233 1.00 35.09 335 GLN A CA 1
ATOM 2708 C C . GLN A 1 335 ? -34.285 -7.423 30.560 1.00 35.09 335 GLN A C 1
ATOM 2710 O O . GLN A 1 335 ? -34.184 -6.216 30.777 1.00 35.09 335 GLN A O 1
ATOM 2715 N N . ILE A 1 336 ? -33.486 -8.065 29.706 1.00 40.78 336 ILE A N 1
ATOM 2716 C CA . ILE A 1 336 ? -32.617 -7.370 28.756 1.00 40.78 336 ILE A CA 1
ATOM 2717 C C . ILE A 1 336 ? -33.491 -7.006 27.566 1.00 40.78 336 ILE A C 1
ATOM 2719 O O . ILE A 1 336 ? -33.885 -7.864 26.776 1.00 40.78 336 ILE A O 1
ATOM 2723 N N . VAL A 1 337 ? -33.839 -5.726 27.476 1.00 40.50 337 VAL A N 1
ATOM 2724 C CA . VAL A 1 337 ? -34.596 -5.196 26.346 1.00 40.50 337 VAL A CA 1
ATOM 2725 C C . VAL A 1 337 ? -33.609 -4.690 25.307 1.00 40.50 337 VAL A C 1
ATOM 2727 O O . VAL A 1 337 ? -32.730 -3.873 25.595 1.00 40.50 337 VAL A O 1
ATOM 2730 N N . PHE A 1 338 ? -33.776 -5.183 24.090 1.00 41.62 338 PHE A N 1
ATOM 2731 C CA . PHE A 1 338 ? -32.965 -4.823 22.945 1.00 41.62 338 PHE A CA 1
ATOM 2732 C C . PHE A 1 338 ? -33.700 -3.780 22.089 1.00 41.62 338 PHE A C 1
ATOM 2734 O O . PHE A 1 338 ? -34.887 -3.941 21.806 1.00 41.62 338 PHE A O 1
ATOM 2741 N N . PHE A 1 339 ? -33.014 -2.718 21.657 1.00 40.22 339 PHE A N 1
ATOM 2742 C CA . PHE A 1 339 ? -33.583 -1.691 20.768 1.00 40.22 339 PHE A CA 1
ATOM 2743 C C . PHE A 1 339 ? -32.771 -1.552 19.480 1.00 40.22 339 PHE A C 1
ATOM 2745 O O . PHE A 1 339 ? -31.545 -1.618 19.519 1.00 40.22 339 PHE A O 1
ATOM 2752 N N . LEU A 1 340 ? -33.442 -1.302 18.349 1.00 34.34 340 LEU A N 1
ATOM 2753 C CA . LEU A 1 340 ? -32.788 -0.967 17.079 1.00 34.34 340 LEU A CA 1
ATOM 2754 C C . LEU A 1 340 ? -32.126 0.413 17.181 1.00 34.34 340 LEU A C 1
ATOM 2756 O O . LEU A 1 340 ? -32.813 1.420 17.361 1.00 34.34 340 LEU A O 1
ATOM 2760 N N . ALA A 1 341 ? -30.804 0.470 16.994 1.00 42.12 341 ALA A N 1
ATOM 2761 C CA . ALA A 1 341 ? -30.008 1.696 17.129 1.00 42.12 341 ALA A CA 1
ATOM 2762 C C . ALA A 1 341 ? -30.459 2.860 16.212 1.00 42.12 341 ALA A C 1
ATOM 2764 O O . ALA A 1 341 ? -30.165 4.021 16.487 1.00 42.12 341 ALA A O 1
ATOM 2765 N N . ASN A 1 342 ? -31.209 2.574 15.140 1.00 40.38 342 ASN A N 1
ATOM 2766 C CA . ASN A 1 342 ? -31.605 3.559 14.128 1.00 40.38 342 ASN A CA 1
ATOM 2767 C C . ASN A 1 342 ? -32.920 4.311 14.412 1.00 40.38 342 ASN A C 1
ATOM 2769 O O . ASN A 1 342 ? -33.299 5.155 13.605 1.00 40.38 342 ASN A O 1
ATOM 2773 N N . GLN A 1 343 ? -33.626 4.046 15.517 1.00 34.41 343 GLN A N 1
ATOM 2774 C CA . GLN A 1 343 ? -34.950 4.650 15.756 1.00 34.41 343 GLN A CA 1
ATOM 2775 C C . GLN A 1 343 ? -34.955 5.971 16.552 1.00 34.41 343 GLN A C 1
ATOM 2777 O O . GLN A 1 343 ? -36.018 6.563 16.702 1.00 34.41 343 GLN A O 1
ATOM 2782 N N . PHE A 1 344 ? -33.803 6.482 17.009 1.00 37.19 344 PHE A N 1
ATOM 2783 C CA . PHE A 1 344 ? -33.730 7.709 17.832 1.00 37.19 344 PHE A CA 1
ATOM 2784 C C . PHE A 1 344 ? -32.685 8.735 17.358 1.00 37.19 344 PHE A C 1
ATOM 2786 O O . PHE A 1 344 ? -32.048 9.406 18.167 1.00 37.19 344 PHE A O 1
ATOM 2793 N N . ARG A 1 345 ? -32.507 8.892 16.040 1.00 32.06 345 ARG A N 1
ATOM 2794 C CA . ARG A 1 345 ? -31.933 10.129 15.478 1.00 32.06 345 ARG A CA 1
ATOM 2795 C C . ARG A 1 345 ? -33.071 11.104 15.159 1.00 32.06 345 ARG A C 1
ATOM 2797 O O . ARG A 1 345 ? -33.480 11.208 14.007 1.00 32.06 345 ARG A O 1
ATOM 2804 N N . THR A 1 346 ? -33.582 11.778 16.184 1.00 30.12 346 THR A N 1
ATOM 2805 C CA . THR A 1 346 ? -34.414 12.991 16.072 1.00 30.12 346 THR A CA 1
ATOM 2806 C C . THR A 1 346 ? -33.959 13.996 17.100 1.00 30.12 346 THR A C 1
ATOM 2808 O O . THR A 1 346 ? -33.839 13.571 18.273 1.00 30.12 346 THR A O 1
#

Solvent-accessible surface area (backbone atoms only — not comparable to full-atom values): 21125 Å² total; per-residue (Å²): 133,65,74,68,57,58,53,53,53,51,49,54,50,52,52,58,61,65,61,70,57,83,72,66,56,79,68,55,65,58,49,53,53,54,50,37,70,76,35,79,85,44,46,75,45,69,55,45,32,36,35,50,86,94,40,46,30,41,51,33,36,40,74,62,90,49,101,44,70,62,42,82,73,48,73,49,100,78,63,34,38,36,28,62,31,43,38,32,36,40,53,52,54,93,48,19,52,76,51,58,84,75,48,55,71,73,52,44,62,42,53,76,52,19,24,45,56,89,71,53,80,77,56,86,81,36,31,34,28,53,84,45,50,73,28,43,73,87,51,95,62,48,67,38,80,49,89,60,64,41,75,68,46,45,53,43,50,50,48,48,53,60,51,68,74,58,63,63,49,36,27,54,48,70,40,81,80,65,74,43,73,41,58,40,52,41,74,85,83,74,86,87,82,84,88,70,100,63,91,76,84,66,87,71,84,91,83,94,81,92,64,72,49,81,76,83,77,88,68,93,76,77,63,50,74,47,74,43,32,80,75,21,33,34,30,37,30,52,59,86,68,47,72,84,78,59,69,84,62,84,77,78,89,64,75,76,74,79,51,65,58,51,63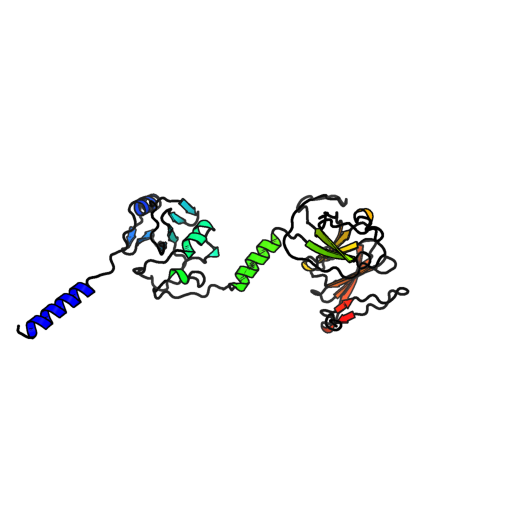,41,85,65,50,47,42,61,83,73,75,43,77,45,30,40,77,42,77,48,69,42,97,84,58,51,40,29,42,35,36,26,66,68,68,34,24,42,39,32,30,31,53,78,80,71,40,82,72,47,77,42,82,50,63,81,88,58,66,71,46,41,78,49,87,76,57,101,84,60,95,84,65,89,44,72,41,68,70,81,79,74,87,122

Nearest PDB structures (foldseek):
  4raa-assembly1_A-2  TM=5.503E-01  e=5.187E-02  Bacteroides fragilis NCTC 9343
  6w5i-assembly1_A  TM=5.372E-01  e=1.135E-01  Homo sapiens
  8em4-assembly1_B  TM=6.421E-01  e=2.350E-01  Mus musculus
  6b3x-assembly1_A  TM=4.965E-01  e=1.015E-01  Homo sapiens
  5khr-assembly1_I  TM=4.214E-01  e=2.350E-01  Homo sapiens

Organism: NCBI:txid1653850

Sequence (346 aa):
MKPWFLRFLLLILVFKFQACRALPLEVPQDIQKQLLASYPKAKFRMDGVLIVGDKLIIPIIPKQALDKAPSLIEKTDREDFLFANGWIYTPVINNSLKSFDYYPESFQKQILQSQIVQEFIIPKDFSLPRDLAMLAGRLPIKLTAVELASDRELQYKKRIKELDQSKIFDFLAYSHASRQLLHYSLTDSQAESQTGFDPELVDVKLDSGEDFHYISNIRKFGNTYVIERNKAKIYEIKKSDLLEFSAIQPLKNKEPESKNLKVRNFITLADYGIQGQIEDFVVSADNKTAYILSSNINALVVINFQTKQLIKVIDLPSSCMGLQMVSRSSIEPDQIVFFLANQFRT

Radius of gyration: 33.2 Å; Cα contacts (8 Å, |Δi|>4): 520; chains: 1; bounding box: 66×49×107 Å

pLDDT: mean 72.31, std 23.04, range [28.73, 98.12]